Protein AF-A0A969F5B7-F1 (afdb_monomer)

Secondary structure (DSSP, 8-state):
-EE--TT-EEEEEEEEEEE--STT--EEEEEEEEEE-TT--EEEEEEEEEEPTT---SS-EEEEEEEEPPTT--EEEEEEEEEESSSEEEEEEEEEEE------EEEEEEETTEEEEEEEES-SSGGGSEEEEEEE-TT--EEEEE-TTS-EEE--B-TTSPBPTT-----SSSSB-GGG-EEETTTTEEE-SSSEEEGGGTEESS--SS-S-TTSGGGG-TTBSGGG-TTTEE-SSTTS--EE-

Mean predicted aligned error: 14.22 Å

Structure (mmCIF, N/CA/C/O backbone):
data_AF-A0A969F5B7-F1
#
_entry.id   AF-A0A969F5B7-F1
#
loop_
_atom_site.group_PDB
_atom_site.id
_atom_site.type_symbol
_atom_site.label_atom_id
_atom_site.label_alt_id
_atom_site.label_comp_id
_atom_site.label_asym_id
_atom_site.label_entity_id
_atom_site.label_seq_id
_atom_site.pdbx_PDB_ins_code
_atom_site.Cartn_x
_atom_site.Cartn_y
_atom_site.Cartn_z
_atom_site.occupancy
_atom_site.B_iso_or_equiv
_atom_site.auth_seq_id
_atom_site.auth_comp_id
_atom_site.auth_asym_id
_atom_site.auth_atom_id
_atom_site.pdbx_PDB_model_num
ATOM 1 N N . MET A 1 1 ? -6.220 14.872 26.632 1.00 80.62 1 MET A N 1
ATOM 2 C CA . MET A 1 1 ? -7.162 14.613 25.519 1.00 80.62 1 MET A CA 1
ATOM 3 C C . MET A 1 1 ? -6.321 14.250 24.308 1.00 80.62 1 MET A C 1
ATOM 5 O O . MET A 1 1 ? -5.280 14.869 24.137 1.00 80.62 1 MET A O 1
ATOM 9 N N . ILE A 1 2 ? -6.701 13.223 23.548 1.00 91.25 2 ILE A N 1
ATOM 10 C CA . ILE A 1 2 ? -5.948 12.754 22.375 1.00 91.25 2 ILE A CA 1
ATOM 11 C C . ILE A 1 2 ? -6.420 13.554 21.162 1.00 91.25 2 ILE A C 1
ATOM 13 O O . ILE A 1 2 ? -7.622 13.633 20.925 1.00 91.25 2 ILE A O 1
ATOM 17 N N . THR A 1 3 ? -5.503 14.160 20.413 1.00 94.56 3 THR A N 1
ATOM 18 C CA . THR A 1 3 ? -5.843 14.907 19.194 1.00 94.56 3 THR A CA 1
ATOM 19 C C . THR A 1 3 ? -6.278 13.951 18.091 1.00 94.56 3 THR A C 1
ATOM 21 O O . THR A 1 3 ? -5.624 12.935 17.851 1.00 94.56 3 THR A O 1
ATOM 24 N N . VAL A 1 4 ? -7.369 14.282 17.403 1.00 92.25 4 VAL A N 1
ATOM 25 C CA . VAL A 1 4 ? -7.917 13.468 16.314 1.00 92.25 4 VAL A CA 1
ATOM 26 C C . VAL A 1 4 ? -8.273 14.329 15.109 1.00 92.25 4 VAL A C 1
ATOM 28 O O . VAL A 1 4 ? -8.473 15.534 15.218 1.00 92.25 4 VAL A O 1
ATOM 31 N N . THR A 1 5 ? -8.333 13.707 13.936 1.00 90.94 5 THR A N 1
ATOM 32 C CA . THR A 1 5 ? -8.837 14.351 12.721 1.00 90.94 5 THR A CA 1
ATOM 33 C C . THR A 1 5 ? -10.353 14.132 12.634 1.00 90.94 5 THR A C 1
ATOM 35 O O . THR A 1 5 ? -10.780 13.000 12.871 1.00 90.94 5 THR A O 1
ATOM 38 N N . PRO A 1 6 ? -11.175 15.141 12.288 1.00 89.62 6 PRO A N 1
ATOM 39 C CA . PRO A 1 6 ? -12.601 14.947 12.008 1.00 89.62 6 PRO A CA 1
ATOM 40 C C . PRO A 1 6 ? -12.850 13.939 10.872 1.00 89.62 6 PRO A C 1
ATOM 42 O O . PRO A 1 6 ? -12.002 13.784 9.990 1.00 89.62 6 PRO A O 1
ATOM 45 N N . ASN A 1 7 ? -14.019 13.288 10.860 1.00 88.44 7 ASN A N 1
ATOM 46 C CA . ASN A 1 7 ? -14.462 12.355 9.808 1.00 88.44 7 ASN A CA 1
ATOM 47 C C . ASN A 1 7 ? -13.428 11.269 9.454 1.00 88.44 7 ASN A C 1
ATOM 49 O O . ASN A 1 7 ? -13.216 10.944 8.286 1.00 88.44 7 ASN A O 1
ATOM 53 N N . THR A 1 8 ? -12.732 10.747 10.458 1.00 86.81 8 THR A N 1
ATOM 54 C CA . THR A 1 8 ? -11.627 9.801 10.296 1.00 86.81 8 THR A CA 1
ATOM 55 C C . THR A 1 8 ? -11.878 8.567 11.155 1.00 86.81 8 THR A C 1
ATOM 57 O O . THR A 1 8 ? -12.325 8.676 12.297 1.00 86.81 8 THR A O 1
ATOM 60 N N . ASN A 1 9 ? -11.570 7.390 10.614 1.00 91.50 9 ASN A N 1
ATOM 61 C CA . ASN A 1 9 ? -11.682 6.129 11.340 1.00 91.50 9 ASN A CA 1
ATOM 62 C C . ASN A 1 9 ? -10.475 5.915 12.259 1.00 91.50 9 ASN A C 1
ATOM 64 O O . ASN A 1 9 ? -9.328 6.181 11.886 1.00 91.50 9 ASN A O 1
ATOM 68 N N . TYR A 1 10 ? -10.753 5.437 13.464 1.00 92.56 10 TYR A N 1
ATOM 69 C CA . TYR A 1 10 ? -9.776 5.038 14.462 1.00 92.56 10 TYR A CA 1
ATOM 70 C C . TYR A 1 10 ? -10.118 3.648 14.988 1.00 92.56 10 TYR A C 1
ATOM 72 O O . TYR A 1 10 ? -11.274 3.336 15.255 1.00 92.56 10 TYR A O 1
ATOM 80 N N . ASP A 1 11 ? -9.090 2.842 15.190 1.00 92.44 11 ASP A N 1
ATOM 81 C CA . ASP A 1 11 ? -9.164 1.528 15.801 1.00 92.44 11 ASP A CA 1
ATOM 82 C C . ASP A 1 11 ? -8.910 1.682 17.300 1.00 92.44 11 ASP A C 1
ATOM 84 O O . ASP A 1 11 ? -7.852 2.166 17.716 1.00 92.44 11 ASP A O 1
ATOM 88 N N . LEU A 1 12 ? -9.897 1.301 18.108 1.00 94.88 12 LEU A N 1
ATOM 89 C CA . LEU A 1 12 ? -9.864 1.416 19.560 1.00 94.88 12 LEU A CA 1
ATOM 90 C C . LEU A 1 12 ? -9.978 0.022 20.177 1.00 94.88 12 LEU A C 1
ATOM 92 O O . LEU A 1 12 ? -11.025 -0.617 20.083 1.00 94.88 12 LEU A O 1
ATOM 96 N N . TYR A 1 13 ? -8.898 -0.427 20.816 1.00 94.25 13 TYR A N 1
ATOM 97 C CA . TYR A 1 13 ? -8.771 -1.771 21.378 1.00 94.25 13 TYR A CA 1
ATOM 98 C C . TYR A 1 13 ? -8.165 -1.744 22.780 1.00 94.25 13 TYR A C 1
ATOM 100 O O . TYR A 1 13 ? -7.421 -0.830 23.133 1.00 94.25 13 TYR A O 1
ATOM 108 N N . ALA A 1 14 ? -8.470 -2.767 23.567 1.00 93.62 14 ALA A N 1
ATOM 109 C CA . ALA A 1 14 ? -7.846 -3.044 24.850 1.00 93.62 14 ALA A CA 1
ATOM 110 C C . ALA A 1 14 ? -7.792 -4.559 25.090 1.00 93.62 14 ALA A C 1
ATOM 112 O O . ALA A 1 14 ? -8.624 -5.303 24.567 1.00 93.62 14 ALA A O 1
ATOM 113 N N . LEU A 1 15 ? -6.838 -5.014 25.898 1.00 92.44 15 LEU A N 1
ATOM 114 C CA . LEU A 1 15 ? -6.864 -6.359 26.462 1.00 92.44 15 LEU A CA 1
ATOM 115 C C . LEU A 1 15 ? -7.717 -6.335 27.723 1.00 92.44 15 LEU A C 1
ATOM 117 O O . LEU A 1 15 ? -7.489 -5.518 28.612 1.00 92.44 15 LEU A O 1
ATOM 121 N N . VAL A 1 16 ? -8.700 -7.222 27.803 1.00 90.31 16 VAL A N 1
ATOM 122 C CA . VAL A 1 16 ? -9.635 -7.311 28.921 1.00 90.31 16 VAL A CA 1
ATOM 123 C C . VAL A 1 16 ? -9.710 -8.754 29.394 1.00 90.31 16 VAL A C 1
ATOM 125 O O . VAL A 1 16 ? -9.725 -9.684 28.592 1.00 90.31 16 VAL A O 1
ATOM 128 N N . ARG A 1 17 ? -9.764 -8.936 30.708 1.00 88.38 17 ARG A N 1
ATOM 129 C CA . ARG A 1 17 ? -10.127 -10.202 31.349 1.00 88.38 17 ARG A CA 1
ATOM 130 C C . ARG A 1 17 ? -11.003 -9.922 32.557 1.00 88.38 17 ARG A C 1
ATOM 132 O O . ARG A 1 17 ? -10.978 -8.814 33.100 1.00 88.38 17 ARG A O 1
ATOM 139 N N . GLY A 1 18 ? -11.722 -10.924 33.021 1.00 87.00 18 GLY A N 1
ATOM 140 C CA . GLY A 1 18 ? -12.493 -10.802 34.243 1.00 87.00 18 GLY A CA 1
ATOM 141 C C . GLY A 1 18 ? -13.197 -12.085 34.622 1.00 87.00 18 GLY A C 1
ATOM 142 O O . GLY A 1 18 ? -13.167 -13.076 33.898 1.00 87.00 18 GLY A O 1
ATOM 143 N N . GLU A 1 19 ? -13.842 -12.027 35.770 1.00 83.75 19 GLU A N 1
ATOM 144 C CA . GLU A 1 19 ? -14.632 -13.111 36.325 1.00 83.75 19 GLU A CA 1
ATOM 145 C C . GLU A 1 19 ? -15.839 -12.512 37.039 1.00 83.75 19 GLU A C 1
ATOM 147 O O . GLU A 1 19 ? -15.775 -11.395 37.561 1.00 83.75 19 GLU A O 1
ATOM 152 N N . ILE A 1 20 ? -16.941 -13.254 37.025 1.00 84.12 20 ILE A N 1
ATOM 153 C CA . ILE A 1 20 ? -18.169 -12.909 37.727 1.00 84.12 20 ILE A CA 1
ATOM 154 C C . ILE A 1 20 ? -18.340 -13.932 38.850 1.00 84.12 20 ILE A C 1
ATOM 156 O O . ILE A 1 20 ? -18.319 -15.134 38.590 1.00 84.12 20 ILE A O 1
ATOM 160 N N . ASP A 1 21 ? -18.555 -13.457 40.077 1.00 78.69 21 ASP A N 1
ATOM 161 C CA . ASP A 1 21 ? -18.741 -14.332 41.236 1.00 78.69 21 ASP A CA 1
ATOM 162 C C . ASP A 1 21 ? -20.236 -14.550 41.528 1.00 78.69 21 ASP A C 1
ATOM 164 O O . ASP A 1 21 ? -21.004 -13.594 41.666 1.00 78.69 21 ASP A O 1
ATOM 168 N N . GLY A 1 22 ? -20.652 -15.806 41.693 1.00 70.19 22 GLY A N 1
ATOM 169 C CA . GLY A 1 22 ? -22.001 -16.185 42.134 1.00 70.19 22 GLY A CA 1
ATOM 170 C C . GLY A 1 22 ? -23.024 -16.437 41.018 1.00 70.19 22 GLY A C 1
ATOM 171 O O . GLY A 1 22 ? -22.927 -15.910 39.912 1.00 70.19 22 GLY A O 1
ATOM 172 N N . ASP A 1 23 ? -24.012 -17.278 41.331 1.00 64.19 23 ASP A N 1
ATOM 173 C CA . ASP A 1 23 ? -25.100 -17.658 40.423 1.00 64.19 23 ASP A CA 1
ATOM 174 C C . ASP A 1 23 ? -26.099 -16.495 40.264 1.00 64.19 23 ASP A C 1
ATOM 176 O O . ASP A 1 23 ? -26.602 -15.960 41.254 1.00 64.19 23 ASP A O 1
ATOM 180 N N . GLY A 1 24 ? -26.350 -16.070 39.022 1.00 65.75 24 GLY A N 1
ATOM 181 C CA . GLY A 1 24 ? -27.239 -14.947 38.687 1.00 65.75 24 GLY A CA 1
ATOM 182 C C . GLY A 1 24 ? -26.597 -13.550 38.658 1.00 65.75 24 GLY A C 1
ATOM 183 O O . GLY A 1 24 ? -27.312 -12.558 38.514 1.00 65.75 24 GLY A O 1
ATOM 184 N N . SER A 1 25 ? -25.274 -13.446 38.787 1.00 70.00 25 SER A N 1
ATOM 185 C CA . SER A 1 25 ? -24.549 -12.171 38.710 1.00 70.00 25 SER A CA 1
ATOM 186 C C . SER A 1 25 ? -24.367 -11.673 37.267 1.00 70.00 25 SER A C 1
ATOM 188 O O . SER A 1 25 ? -24.143 -12.456 36.345 1.00 70.00 25 SER A O 1
ATOM 190 N N . ILE A 1 26 ? -24.418 -10.350 37.080 1.00 69.50 26 ILE A N 1
ATOM 191 C CA . ILE A 1 26 ? -24.259 -9.669 35.788 1.00 69.50 26 ILE A CA 1
ATOM 192 C C . ILE A 1 26 ? -22.889 -8.984 35.691 1.00 69.50 26 ILE A C 1
ATOM 194 O O . ILE A 1 26 ? -22.411 -8.372 36.648 1.00 69.50 26 ILE A O 1
ATOM 198 N N . GLY A 1 27 ? -22.248 -9.073 34.525 1.00 75.56 27 GLY A N 1
ATOM 199 C CA . GLY A 1 27 ? -20.918 -8.510 34.294 1.00 75.56 27 GLY A CA 1
ATOM 200 C C . GLY A 1 27 ? -20.669 -8.233 32.819 1.00 75.56 27 GLY A C 1
ATOM 201 O O . GLY A 1 27 ? -20.660 -9.161 32.011 1.00 75.56 27 GLY A O 1
ATOM 202 N N . TYR A 1 28 ? -20.461 -6.967 32.461 1.00 83.62 28 TYR A N 1
ATOM 203 C CA . TYR A 1 28 ? -20.077 -6.565 31.109 1.00 83.62 28 TYR A CA 1
ATOM 204 C C . TYR A 1 28 ? -19.149 -5.349 31.109 1.00 83.62 28 TYR A C 1
ATOM 206 O O . TYR A 1 28 ? -19.150 -4.533 32.033 1.00 83.62 28 TYR A O 1
ATOM 214 N N . TYR A 1 29 ? -18.377 -5.195 30.031 1.00 88.06 29 TYR A N 1
ATOM 215 C CA . TYR A 1 29 ? -17.547 -4.011 29.818 1.00 88.06 29 TYR A CA 1
ATOM 216 C C . TYR A 1 29 ? -17.868 -3.322 28.498 1.00 88.06 29 TYR A C 1
ATOM 218 O O . TYR A 1 29 ? -18.327 -3.936 27.527 1.00 88.06 29 TYR A O 1
ATOM 226 N N . GLN A 1 30 ? -17.590 -2.022 28.467 1.00 91.94 30 GLN A N 1
ATOM 227 C CA . GLN A 1 30 ? -17.695 -1.205 27.271 1.00 91.94 30 GLN A CA 1
ATOM 228 C C . GLN A 1 30 ? -16.467 -0.329 27.097 1.00 91.94 30 GLN A C 1
ATOM 230 O O . GLN A 1 30 ? -16.023 0.339 28.031 1.00 91.94 30 GLN A O 1
ATOM 235 N N . LEU A 1 31 ? -15.970 -0.280 25.866 1.00 94.44 31 LEU A N 1
ATOM 236 C CA . LEU A 1 31 ? -14.919 0.640 25.456 1.00 94.44 31 LEU A CA 1
ATOM 237 C C . LEU A 1 31 ? -15.566 1.755 24.637 1.00 94.44 31 LEU A C 1
ATOM 239 O O . LEU A 1 31 ? -16.163 1.496 23.590 1.00 94.44 31 LEU A O 1
ATOM 243 N N . ARG A 1 32 ? -15.493 2.992 25.127 1.00 95.56 32 ARG A N 1
ATOM 244 C CA . ARG A 1 32 ? -16.158 4.148 24.519 1.00 95.56 32 ARG A CA 1
ATOM 245 C C . ARG A 1 32 ? -15.176 5.261 24.178 1.00 95.56 32 ARG A C 1
ATOM 247 O O . ARG A 1 32 ? -14.238 5.545 24.918 1.00 95.56 32 ARG A O 1
ATOM 254 N N . ALA A 1 33 ? -15.458 5.933 23.075 1.00 96.88 33 ALA A N 1
ATOM 255 C CA . ALA A 1 33 ? -14.762 7.097 22.558 1.00 96.88 33 ALA A CA 1
ATOM 256 C C . ALA A 1 33 ? -15.664 8.330 22.705 1.00 96.88 33 ALA A C 1
ATOM 258 O O . ALA A 1 33 ? -16.743 8.368 22.123 1.00 96.88 33 ALA A O 1
ATOM 259 N N . TYR A 1 34 ? -15.240 9.328 23.479 1.00 97.38 34 TYR A N 1
ATOM 260 C CA . TYR A 1 34 ? -15.949 10.598 23.672 1.00 97.38 34 TYR A CA 1
ATOM 261 C C . TYR A 1 34 ? -15.251 11.692 22.875 1.00 97.38 34 TYR A C 1
ATOM 263 O O . TYR A 1 34 ? -14.041 11.868 23.020 1.00 97.38 34 TYR A O 1
ATOM 271 N N . TYR A 1 35 ? -16.007 12.433 22.069 1.00 97.50 35 TYR A N 1
ATOM 272 C CA . TYR A 1 35 ? -15.489 13.442 21.148 1.00 97.50 35 TYR A CA 1
ATOM 273 C C . TYR A 1 35 ? -15.779 14.855 21.640 1.00 97.50 35 TYR A C 1
ATOM 275 O O . TYR A 1 35 ? -16.869 15.139 22.143 1.00 97.50 35 TYR A O 1
ATOM 283 N N . TYR A 1 36 ? -14.808 15.738 21.436 1.00 97.50 36 TYR A N 1
ATOM 284 C CA . TYR A 1 36 ? -14.875 17.142 21.812 1.00 97.50 36 TYR A CA 1
ATOM 285 C C . TYR A 1 36 ? -14.422 18.023 20.648 1.00 97.50 36 TYR A C 1
ATOM 287 O O . TYR A 1 36 ? -13.550 17.631 19.862 1.00 97.50 36 TYR A O 1
ATOM 295 N N . ASP A 1 37 ? -15.008 19.211 20.544 1.00 96.00 37 ASP A N 1
ATOM 296 C CA . ASP A 1 37 ? -14.614 20.205 19.548 1.00 96.00 37 ASP A CA 1
ATOM 297 C C . ASP A 1 37 ? -13.304 20.920 19.930 1.00 96.00 37 ASP A C 1
ATOM 299 O O . ASP A 1 37 ? -12.657 20.602 20.933 1.00 96.00 37 ASP A O 1
ATOM 303 N N . SER A 1 38 ? -12.881 21.887 19.111 1.00 94.75 38 SER A N 1
ATOM 304 C CA . SER A 1 38 ? -11.671 22.682 19.361 1.00 94.75 38 SER A CA 1
ATOM 305 C C . SER A 1 38 ? -11.768 23.590 20.591 1.00 94.75 38 SER A C 1
ATOM 307 O O . SER A 1 38 ? -10.736 24.003 21.113 1.00 94.75 38 SER A O 1
ATOM 309 N N . GLY A 1 39 ? -12.982 23.906 21.051 1.00 94.06 39 GLY A N 1
ATOM 310 C CA . GLY A 1 39 ? -13.237 24.644 22.289 1.00 94.06 39 GLY A CA 1
ATOM 311 C C . GLY A 1 39 ? -13.296 23.746 23.530 1.00 94.06 39 GLY A C 1
ATOM 312 O O . GLY A 1 39 ? -13.413 24.254 24.642 1.00 94.06 39 GLY A O 1
ATOM 313 N N . GLY A 1 40 ? -13.206 22.422 23.362 1.00 93.31 40 GLY A N 1
ATOM 314 C CA . GLY A 1 40 ? -13.340 21.446 24.442 1.00 93.31 40 GLY A CA 1
ATOM 315 C C . GLY A 1 40 ? -14.791 21.133 24.818 1.00 93.31 40 GLY A C 1
ATOM 316 O O . GLY A 1 40 ? -15.018 20.452 25.822 1.00 93.31 40 GLY A O 1
ATOM 317 N N . GLN A 1 41 ? -15.773 21.588 24.035 1.00 95.94 41 GLN A N 1
ATOM 318 C CA . GLN A 1 41 ? -17.178 21.257 24.241 1.00 95.94 41 GLN A CA 1
ATOM 319 C C . GLN A 1 41 ? -17.454 19.825 23.777 1.00 95.94 41 GLN A C 1
ATOM 321 O O . GLN A 1 41 ? -16.967 19.369 22.742 1.00 95.94 41 GLN A O 1
ATOM 326 N N . TYR A 1 42 ? -18.237 19.097 24.571 1.00 96.62 42 TYR A N 1
ATOM 327 C CA . TYR A 1 42 ? -18.648 17.733 24.261 1.00 96.62 42 TYR A CA 1
ATOM 32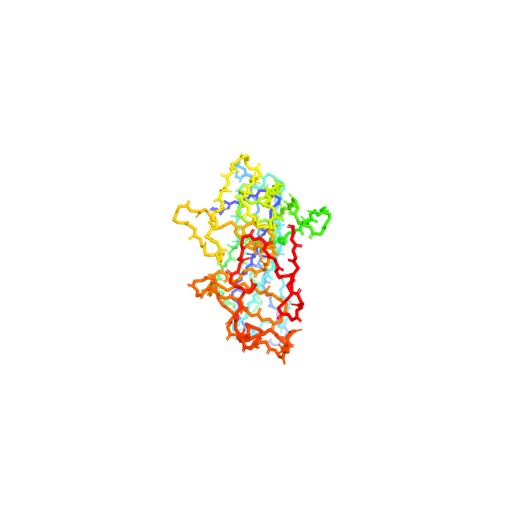8 C C . TYR A 1 42 ? -19.562 17.692 23.026 1.00 96.62 42 TYR A C 1
ATOM 330 O O . TYR A 1 42 ? -20.536 18.440 22.957 1.00 96.62 42 TYR A O 1
ATOM 338 N N . ILE A 1 43 ? -19.259 16.794 22.083 1.00 96.31 43 ILE A N 1
ATOM 339 C CA . ILE A 1 43 ? -20.035 16.601 20.849 1.00 96.31 43 ILE A CA 1
ATOM 340 C C . ILE A 1 43 ? -20.916 15.352 20.958 1.00 96.31 43 ILE A C 1
ATOM 342 O O . ILE A 1 43 ? -22.137 15.428 20.874 1.00 96.31 43 ILE A O 1
ATOM 346 N N . SER A 1 44 ? -20.292 14.178 21.072 1.00 97.19 44 SER A N 1
ATOM 347 C CA . SER A 1 44 ? -20.967 12.873 21.081 1.00 97.19 44 SER A CA 1
ATOM 348 C C . SER A 1 44 ? -20.030 11.778 21.602 1.00 97.19 44 SER A C 1
ATOM 350 O O . SER A 1 44 ? -18.866 12.042 21.918 1.00 97.19 44 SER A O 1
ATOM 352 N N . TYR A 1 45 ? -20.525 10.544 21.718 1.00 96.12 45 TYR A N 1
ATOM 353 C CA . TYR A 1 45 ? -19.703 9.367 21.996 1.00 96.12 45 TYR A CA 1
ATOM 354 C C . TYR A 1 45 ? -20.025 8.226 21.024 1.00 96.12 45 TYR A C 1
ATOM 356 O O . TYR A 1 45 ? -21.126 8.156 20.482 1.00 96.12 45 TYR A O 1
ATOM 364 N N . GLN A 1 46 ? -19.075 7.314 20.839 1.00 96.69 46 GLN A N 1
ATOM 365 C CA . GLN A 1 46 ? -19.273 6.028 20.167 1.00 96.69 46 GLN A CA 1
ATOM 366 C C . GLN A 1 46 ? -18.759 4.889 21.045 1.00 96.69 46 GLN A C 1
ATOM 368 O O . GLN A 1 46 ? -17.821 5.065 21.822 1.00 96.69 46 GLN A O 1
ATOM 373 N N . THR A 1 47 ? -19.377 3.718 20.923 1.00 95.56 47 THR A N 1
ATOM 374 C CA . THR A 1 47 ? -18.961 2.502 21.634 1.00 95.56 47 THR A CA 1
ATOM 375 C C . THR A 1 47 ? -18.217 1.606 20.654 1.00 95.56 47 THR A C 1
ATOM 377 O O . THR A 1 47 ? -18.816 1.145 19.690 1.00 95.56 47 THR A O 1
ATOM 380 N N . ALA A 1 48 ? -16.925 1.381 20.893 1.00 93.12 48 ALA A N 1
ATOM 381 C CA . ALA A 1 48 ? -16.083 0.519 20.063 1.00 93.12 48 ALA A CA 1
ATOM 382 C C . ALA A 1 48 ? -16.418 -0.963 20.269 1.00 93.12 48 ALA A C 1
ATOM 384 O O . ALA A 1 48 ? -16.437 -1.739 19.321 1.00 93.12 48 ALA A O 1
ATOM 385 N N . VAL A 1 49 ? -16.704 -1.352 21.513 1.00 92.12 49 VAL A N 1
ATOM 386 C CA . VAL A 1 49 ? -17.157 -2.701 21.857 1.00 92.12 49 VAL A CA 1
ATOM 387 C C . VAL A 1 49 ? -18.038 -2.666 23.101 1.00 92.12 49 VAL A C 1
ATOM 389 O O . VAL A 1 49 ? -17.818 -1.859 24.008 1.00 92.12 49 VAL A O 1
ATOM 392 N N . SER A 1 50 ? -19.029 -3.554 23.135 1.00 90.06 50 SER A N 1
ATOM 393 C CA . SER A 1 50 ? -19.830 -3.888 24.311 1.00 90.06 50 SER A CA 1
ATOM 394 C C . SER A 1 50 ? -19.963 -5.406 24.352 1.00 90.06 50 SER A C 1
ATOM 396 O O . SER A 1 50 ? -20.629 -5.974 23.488 1.00 90.06 50 SER A O 1
ATOM 398 N N . ARG A 1 51 ? -19.310 -6.073 25.306 1.00 81.31 51 ARG A N 1
ATOM 399 C CA . ARG A 1 51 ? -19.376 -7.539 25.433 1.00 81.31 51 ARG A CA 1
ATOM 400 C C . ARG A 1 51 ? -20.371 -7.938 26.509 1.00 81.31 51 ARG A C 1
ATOM 402 O O . ARG A 1 51 ? -20.237 -7.463 27.623 1.00 81.31 51 ARG A O 1
ATOM 409 N N . ALA A 1 52 ? -21.348 -8.772 26.160 1.00 68.25 52 ALA A N 1
ATOM 410 C CA . ALA A 1 52 ? -22.481 -9.127 27.013 1.00 68.25 52 ALA A CA 1
ATOM 411 C C . ALA A 1 52 ? -22.124 -10.065 28.184 1.00 68.25 52 ALA A C 1
ATOM 413 O O . ALA A 1 52 ? -21.047 -10.661 28.232 1.00 68.25 52 ALA A O 1
ATOM 414 N N . GLU A 1 53 ? -23.078 -10.206 29.102 1.00 59.97 53 GLU A N 1
ATOM 415 C CA . GLU A 1 53 ? -23.017 -11.064 30.289 1.00 59.97 53 GLU A CA 1
ATOM 416 C C . GLU A 1 53 ? -22.579 -12.503 29.958 1.00 59.97 53 GLU A C 1
ATOM 418 O O . GLU A 1 53 ? -22.935 -13.059 28.918 1.00 59.97 53 GLU A O 1
ATOM 423 N N . GLY A 1 54 ? -21.756 -13.096 30.830 1.00 60.94 54 GLY A N 1
ATOM 424 C CA . GLY A 1 54 ? -21.252 -14.469 30.685 1.00 60.94 54 GLY A CA 1
ATOM 425 C C . GLY A 1 54 ? -20.097 -14.661 29.689 1.00 60.94 54 GLY A C 1
ATOM 426 O O . GLY A 1 54 ? -19.596 -15.773 29.563 1.00 60.94 54 GLY A O 1
ATOM 427 N N . THR A 1 55 ? -19.642 -13.602 29.003 1.00 66.44 55 THR A N 1
ATOM 428 C CA . THR A 1 55 ? -18.474 -13.662 28.091 1.00 66.44 55 THR A CA 1
ATOM 429 C C . THR A 1 55 ? -17.175 -13.118 28.689 1.00 66.44 55 THR A C 1
ATOM 431 O O . THR A 1 55 ? -16.158 -13.068 27.998 1.00 66.44 55 THR A O 1
ATOM 434 N N . LEU A 1 56 ? -17.184 -12.700 29.959 1.00 74.88 56 LEU A N 1
ATOM 435 C CA . LEU A 1 56 ? -15.956 -12.356 30.672 1.00 74.88 56 LEU A CA 1
ATOM 436 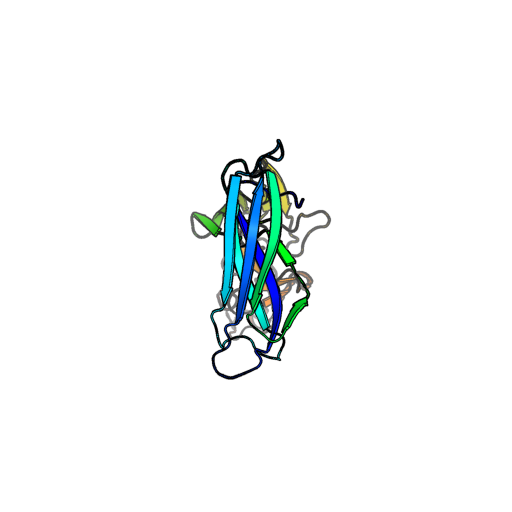C C . LEU A 1 56 ? -15.177 -13.634 30.979 1.00 74.88 56 LEU A C 1
ATOM 438 O O . LEU A 1 56 ? -15.667 -14.523 31.671 1.00 74.88 56 LEU A O 1
ATOM 442 N N . THR A 1 57 ? -13.966 -13.713 30.441 1.00 79.88 57 THR A N 1
ATOM 443 C CA . THR A 1 57 ? -13.068 -14.848 30.632 1.00 79.88 57 THR A CA 1
ATOM 444 C C . THR A 1 57 ? -11.918 -14.481 31.567 1.00 79.88 57 THR A C 1
ATOM 446 O O . THR A 1 57 ? -11.387 -13.368 31.473 1.00 79.88 57 THR A O 1
ATOM 449 N N . PRO A 1 58 ? -11.423 -15.425 32.391 1.00 84.44 58 PRO A N 1
ATOM 450 C CA . PRO A 1 58 ? -10.196 -15.224 33.167 1.00 84.44 58 PRO A CA 1
ATOM 451 C C . PRO A 1 58 ? -8.948 -15.048 32.282 1.00 84.44 58 PRO A C 1
ATOM 453 O O . PRO A 1 58 ? -7.932 -14.499 32.720 1.00 84.44 58 PRO A O 1
ATOM 456 N N . ALA A 1 59 ? -9.012 -15.521 31.032 1.00 88.62 59 ALA A N 1
ATOM 457 C CA . ALA A 1 59 ? -7.987 -15.308 30.019 1.00 88.62 59 ALA A CA 1
ATOM 458 C C . ALA A 1 59 ? -8.037 -13.876 29.467 1.00 88.62 59 ALA A C 1
ATOM 460 O O . ALA A 1 59 ? -9.109 -13.288 29.338 1.00 88.62 59 ALA A O 1
ATOM 461 N N . TRP A 1 60 ? -6.866 -13.333 29.122 1.00 90.69 60 TRP A N 1
ATOM 462 C CA . TRP A 1 60 ? -6.764 -12.059 28.415 1.00 90.69 60 TRP A CA 1
ATOM 463 C C . TRP A 1 60 ? -7.313 -12.191 27.005 1.00 90.69 60 TRP A C 1
ATOM 465 O O . TRP A 1 60 ? -6.793 -12.967 26.203 1.00 90.69 60 TRP A O 1
ATOM 475 N N . GLU A 1 61 ? -8.312 -11.378 26.698 1.00 89.25 61 GLU A N 1
ATOM 476 C CA . GLU A 1 61 ? -8.891 -11.296 25.371 1.00 89.25 61 GLU A CA 1
ATOM 477 C C . GLU A 1 61 ? -8.839 -9.872 24.848 1.00 89.25 61 GLU A C 1
ATOM 479 O O . GLU A 1 61 ? -9.031 -8.898 25.577 1.00 89.25 61 GLU A O 1
ATOM 484 N N . GLU A 1 62 ? -8.596 -9.742 23.550 1.00 90.69 62 GLU A N 1
ATOM 485 C CA . GLU A 1 62 ? -8.659 -8.446 22.903 1.00 90.69 62 GLU A CA 1
ATOM 486 C C . GLU A 1 62 ? -10.117 -8.065 22.619 1.00 90.69 62 GLU A C 1
ATOM 488 O O . GLU A 1 62 ? -10.911 -8.823 22.050 1.00 90.69 62 GLU A O 1
ATOM 493 N N . GLY A 1 63 ? -10.477 -6.866 23.060 1.00 87.56 63 GLY A N 1
ATOM 494 C CA . GLY A 1 63 ? -11.788 -6.271 22.891 1.00 87.56 63 GLY A CA 1
ATOM 495 C C . GLY A 1 63 ? -11.663 -4.886 22.292 1.00 87.56 63 GLY A C 1
ATOM 496 O O . GLY A 1 63 ? -10.933 -4.038 22.802 1.00 87.56 63 GLY A O 1
ATOM 497 N N . GLY A 1 64 ? -12.391 -4.634 21.215 1.00 90.75 64 GLY A N 1
ATOM 498 C CA . GLY A 1 64 ? -12.375 -3.336 20.570 1.00 90.75 64 GLY A CA 1
ATOM 499 C C . GLY A 1 64 ? -13.114 -3.338 19.253 1.00 90.75 64 GLY A C 1
ATOM 500 O O . GLY A 1 64 ? -13.756 -4.319 18.878 1.00 90.75 64 GLY A O 1
ATOM 501 N N . GLY A 1 65 ? -13.010 -2.212 18.569 1.00 91.25 65 GLY A N 1
ATOM 502 C CA . GLY A 1 65 ? -13.653 -1.997 17.291 1.00 91.25 65 GLY A CA 1
ATOM 503 C C . GLY A 1 65 ? -13.254 -0.662 16.689 1.00 91.25 65 GLY A C 1
ATOM 504 O O . GLY A 1 65 ? -12.529 0.139 17.289 1.00 91.25 65 GLY A O 1
ATOM 505 N N . GLN A 1 66 ? -13.736 -0.437 15.475 1.00 93.12 66 GLN A N 1
ATOM 506 C CA . GLN A 1 66 ? -13.527 0.817 14.776 1.00 93.12 66 GLN A CA 1
ATOM 507 C C . GLN A 1 66 ? -14.537 1.864 15.250 1.00 93.12 66 GLN A C 1
ATOM 509 O O . GLN A 1 66 ? -15.723 1.579 15.411 1.00 93.12 66 GLN A O 1
ATOM 514 N N . VAL A 1 67 ? -14.059 3.088 15.444 1.00 93.94 67 VAL A N 1
ATOM 515 C CA . VAL A 1 67 ? -14.865 4.265 15.760 1.00 93.94 67 VAL A CA 1
ATOM 516 C C . VAL A 1 67 ? -14.545 5.386 14.775 1.00 93.94 67 VAL A C 1
ATOM 518 O O . VAL A 1 67 ? -13.389 5.599 14.411 1.00 93.94 67 VAL A O 1
ATOM 521 N N . THR A 1 68 ? -15.556 6.132 14.343 1.00 93.69 68 THR A N 1
ATOM 522 C CA . THR A 1 68 ? -15.406 7.218 13.364 1.00 93.69 68 THR A CA 1
ATOM 523 C C . THR A 1 68 ? -15.605 8.555 14.056 1.00 93.69 68 THR A C 1
ATOM 525 O O . THR A 1 68 ? -16.655 8.806 14.645 1.00 93.69 68 THR A O 1
ATOM 528 N N . THR A 1 69 ? -14.616 9.444 13.981 1.00 93.50 69 THR A N 1
ATOM 529 C CA . THR A 1 69 ? -14.733 10.779 14.579 1.00 93.50 69 THR A CA 1
ATOM 530 C C . THR A 1 69 ? -15.830 11.598 13.883 1.00 93.50 69 THR A C 1
ATOM 532 O O . THR A 1 69 ? -15.855 11.662 12.652 1.00 93.50 69 THR A O 1
ATOM 535 N N . PRO A 1 70 ? -16.739 12.251 14.632 1.00 91.56 70 PRO A N 1
ATOM 536 C CA . PRO A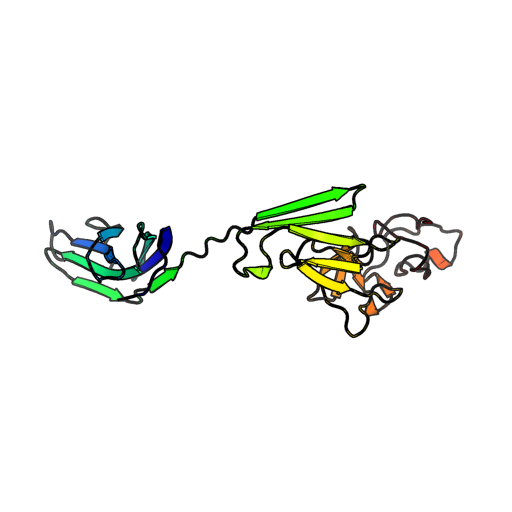 1 70 ? -17.779 13.088 14.048 1.00 91.56 70 PRO A CA 1
ATOM 537 C C . PRO A 1 70 ? -17.188 14.373 13.453 1.00 91.56 70 PRO A C 1
ATOM 539 O O . PRO A 1 70 ? -16.035 14.742 13.708 1.00 91.56 70 PRO A O 1
ATOM 542 N N . VAL A 1 71 ? -18.005 15.086 12.677 1.00 87.62 71 VAL A N 1
ATOM 543 C CA . VAL A 1 71 ? -17.654 16.418 12.172 1.00 87.62 71 VAL A CA 1
ATOM 544 C C . VAL A 1 71 ? -17.270 17.340 13.338 1.00 87.62 71 VAL A C 1
ATOM 546 O O . VAL A 1 71 ? -17.858 17.272 14.416 1.00 87.62 71 VAL A O 1
ATOM 549 N N . ASN A 1 72 ? -16.257 18.183 13.128 1.00 91.56 72 ASN A N 1
ATOM 550 C CA . ASN A 1 72 ? -15.698 19.122 14.114 1.00 91.56 72 ASN A CA 1
ATOM 551 C C . ASN A 1 72 ? -15.001 18.502 15.342 1.00 91.56 72 ASN A C 1
ATOM 553 O O . ASN A 1 72 ? -14.544 19.252 16.203 1.00 91.56 72 ASN A O 1
ATOM 557 N N . ALA A 1 73 ? -14.854 17.175 15.433 1.00 93.56 73 ALA A N 1
ATOM 558 C CA . ALA A 1 73 ? -14.074 16.563 16.508 1.00 93.56 73 ALA A CA 1
ATOM 559 C C . ALA A 1 73 ? -12.587 16.931 16.394 1.00 93.56 73 ALA A C 1
ATOM 561 O O . ALA A 1 73 ? -11.908 16.517 15.455 1.00 93.56 73 ALA A O 1
ATOM 562 N N . ALA A 1 74 ? -12.076 17.674 17.374 1.00 95.31 74 ALA A N 1
ATOM 563 C CA . ALA A 1 74 ? -10.663 18.035 17.468 1.00 95.31 74 ALA A CA 1
ATOM 564 C C . ALA A 1 74 ? -9.912 17.122 18.440 1.00 95.31 74 ALA A C 1
ATOM 566 O O . ALA A 1 74 ? -8.734 16.809 18.246 1.00 95.31 74 ALA A O 1
ATOM 567 N N . THR A 1 75 ? -10.592 16.675 19.498 1.00 96.25 75 THR A N 1
ATOM 568 C CA . THR A 1 75 ? -9.997 15.784 20.489 1.00 96.25 75 THR A CA 1
ATOM 569 C C . THR A 1 75 ? -10.947 14.681 20.931 1.00 96.25 75 THR A C 1
ATOM 571 O O . THR A 1 75 ? -12.167 14.779 20.796 1.00 96.25 75 THR A O 1
ATOM 574 N N . LEU A 1 76 ? -10.371 13.611 21.471 1.00 96.00 76 LEU A N 1
ATOM 575 C CA . LEU A 1 76 ? -11.091 12.469 22.005 1.00 96.00 76 LEU A CA 1
ATOM 576 C C . LEU A 1 76 ? -10.555 12.042 23.377 1.00 96.00 76 LEU A C 1
ATOM 578 O O . LEU A 1 76 ? -9.382 12.237 23.721 1.00 96.00 76 LEU A O 1
ATOM 582 N N . ARG A 1 77 ? -11.441 11.447 24.177 1.00 95.75 77 ARG A N 1
ATOM 583 C CA . ARG A 1 77 ? -11.113 10.691 25.390 1.00 95.75 77 ARG A CA 1
ATOM 584 C C . ARG A 1 77 ? -11.649 9.271 25.279 1.00 95.75 77 ARG A C 1
ATOM 586 O O . ARG A 1 77 ? -12.785 9.069 24.859 1.00 95.75 77 ARG A O 1
ATOM 593 N N . VAL A 1 78 ? -10.837 8.308 25.694 1.00 95.25 78 VAL A N 1
ATOM 594 C CA . VAL A 1 78 ? -11.249 6.909 25.817 1.00 95.25 78 VAL A CA 1
ATOM 595 C C . VAL A 1 78 ? -11.725 6.672 27.243 1.00 95.25 78 VAL A C 1
ATOM 597 O O . VAL A 1 78 ? -11.045 7.060 28.192 1.00 95.25 78 VAL A O 1
ATOM 600 N N . TYR A 1 79 ? -12.883 6.037 27.378 1.00 94.38 79 TYR A N 1
ATOM 601 C CA . TYR A 1 79 ? -13.433 5.587 28.647 1.00 94.38 79 TYR A CA 1
ATOM 602 C C . TYR A 1 79 ? -13.685 4.087 28.587 1.00 94.38 79 TYR A C 1
ATOM 604 O O . TYR A 1 79 ? -14.206 3.570 27.597 1.00 94.38 79 TYR A O 1
ATOM 612 N N . ILE A 1 80 ? -13.339 3.408 29.673 1.00 91.44 80 ILE A N 1
ATOM 613 C CA . ILE A 1 80 ? -13.698 2.017 29.910 1.00 91.44 80 ILE A CA 1
ATOM 614 C C . ILE A 1 80 ? -14.756 2.026 30.998 1.00 91.44 80 ILE A C 1
ATOM 616 O O . ILE A 1 80 ? -14.527 2.565 32.081 1.00 91.44 80 ILE A O 1
ATOM 620 N N . TYR A 1 81 ? -15.904 1.436 30.702 1.00 90.94 81 TYR A N 1
ATOM 621 C CA . TYR A 1 81 ? -16.954 1.224 31.681 1.00 90.94 81 TYR A CA 1
ATOM 622 C C . TYR A 1 81 ? -17.019 -0.252 32.020 1.00 90.94 81 TYR A C 1
ATOM 624 O O . TYR A 1 81 ? -17.178 -1.076 31.123 1.00 90.94 81 TYR A O 1
ATOM 632 N N . ASN A 1 82 ? -16.921 -0.557 33.309 1.00 88.31 82 ASN A N 1
ATOM 633 C CA . ASN A 1 82 ? -17.115 -1.897 33.840 1.00 88.31 82 ASN A CA 1
ATOM 634 C C . ASN A 1 82 ? -18.410 -1.893 34.647 1.00 88.31 82 ASN A C 1
ATOM 636 O O . ASN A 1 82 ? -18.577 -1.066 35.546 1.00 88.31 82 ASN A O 1
ATOM 640 N N . TYR A 1 83 ? -19.318 -2.793 34.300 1.00 86.94 83 TYR A N 1
ATOM 641 C CA . TYR A 1 83 ? -20.618 -2.945 34.933 1.00 86.94 83 TYR A CA 1
ATOM 642 C C . TYR A 1 83 ? -20.694 -4.354 35.498 1.00 86.94 83 TYR A C 1
ATOM 644 O O . TYR A 1 83 ? -21.125 -5.273 34.811 1.00 86.94 83 TYR A O 1
ATOM 652 N N . ASN A 1 84 ? -20.241 -4.510 36.740 1.00 81.25 84 ASN A N 1
ATOM 653 C CA . ASN A 1 84 ? -20.212 -5.796 37.423 1.00 81.25 84 ASN A CA 1
ATOM 654 C C . ASN A 1 84 ? -21.057 -5.702 38.695 1.00 81.25 84 ASN A C 1
ATOM 656 O O . ASN A 1 84 ? -20.854 -4.788 39.498 1.00 81.25 84 ASN A O 1
ATOM 660 N N . SER A 1 85 ? -21.983 -6.639 38.895 1.00 83.56 85 SER A N 1
ATOM 661 C CA . SER A 1 85 ? -22.680 -6.797 40.178 1.00 83.56 85 SER A CA 1
ATOM 662 C C . SER A 1 85 ? -21.815 -7.504 41.226 1.00 83.56 85 SER A C 1
ATOM 664 O O . SER A 1 85 ? -22.058 -7.358 42.421 1.00 83.56 85 SER A O 1
ATOM 666 N N . SER A 1 86 ? -20.810 -8.262 40.783 1.00 82.81 86 SER A N 1
ATOM 667 C CA . SER A 1 86 ? -19.829 -8.987 41.597 1.00 82.81 86 SER A CA 1
ATOM 668 C C . SER A 1 86 ? -18.600 -9.352 40.748 1.00 82.81 86 SER A C 1
ATOM 670 O O . SER A 1 86 ? -18.610 -9.174 39.528 1.00 82.81 86 SER A O 1
ATOM 672 N N . GLY A 1 87 ? -17.544 -9.875 41.376 1.00 84.38 87 GLY A N 1
ATOM 673 C CA . GLY A 1 87 ? -16.318 -10.270 40.684 1.00 84.38 87 GLY A CA 1
ATOM 674 C C . GLY A 1 87 ? -15.415 -9.094 40.309 1.00 84.38 87 GLY A C 1
ATOM 675 O O . GLY A 1 87 ? -15.438 -8.029 40.936 1.00 84.38 87 GLY A O 1
ATOM 676 N N . TRP A 1 88 ? -14.574 -9.294 39.296 1.00 86.31 88 TRP A N 1
ATOM 677 C CA . TRP A 1 88 ? -13.519 -8.350 38.930 1.00 86.31 88 TRP A CA 1
ATOM 678 C C . TRP A 1 88 ? -13.296 -8.284 37.417 1.00 86.31 88 TRP A C 1
ATOM 680 O O . TRP A 1 88 ? -13.467 -9.254 36.686 1.00 86.31 88 TRP A O 1
ATOM 690 N N . THR A 1 89 ? -12.855 -7.119 36.942 1.00 87.56 89 THR A N 1
ATOM 691 C CA . THR A 1 89 ? -12.435 -6.888 35.552 1.00 87.56 89 THR A CA 1
ATOM 692 C C . THR A 1 89 ? -11.100 -6.166 35.550 1.00 87.56 89 THR A C 1
ATOM 694 O O . THR A 1 89 ? -10.951 -5.149 36.230 1.00 87.56 89 THR A O 1
ATOM 697 N N . ALA A 1 90 ? -10.146 -6.662 34.769 1.00 89.12 90 ALA A N 1
ATOM 698 C CA . ALA A 1 90 ? -8.857 -6.023 34.552 1.00 89.12 90 ALA A CA 1
ATOM 699 C C . ALA A 1 90 ? -8.705 -5.637 33.082 1.00 89.12 90 ALA A C 1
ATOM 701 O O . ALA A 1 90 ? -9.140 -6.366 32.189 1.00 89.12 90 ALA A O 1
ATOM 702 N N . VAL A 1 91 ? -8.062 -4.495 32.850 1.00 90.81 91 VAL A N 1
ATOM 703 C CA . VAL A 1 91 ? -7.787 -3.980 31.511 1.00 90.81 91 VAL A CA 1
ATOM 704 C C . VAL A 1 91 ? -6.318 -3.626 31.394 1.00 90.81 91 VAL A C 1
ATOM 706 O O . VAL A 1 91 ? -5.742 -3.053 32.317 1.00 90.81 91 VAL A O 1
ATOM 709 N N . ASP A 1 92 ? -5.738 -3.957 30.251 1.00 94.19 92 ASP A N 1
ATOM 710 C CA . ASP A 1 92 ? -4.372 -3.619 29.887 1.00 94.19 92 ASP A CA 1
ATOM 711 C C . ASP A 1 92 ? -4.296 -3.218 28.404 1.00 94.19 92 ASP A C 1
ATOM 713 O O . ASP A 1 92 ? -5.232 -3.430 27.630 1.00 94.19 92 ASP A O 1
ATOM 717 N N . ASN A 1 93 ? -3.179 -2.611 28.005 1.00 93.50 93 ASN A N 1
ATOM 718 C CA . ASN A 1 93 ? -2.832 -2.288 26.623 1.00 93.50 93 ASN A CA 1
ATOM 719 C C . ASN A 1 93 ? -3.939 -1.547 25.848 1.00 93.50 93 ASN A C 1
ATOM 721 O O . ASN A 1 93 ? -4.280 -1.895 24.714 1.00 93.50 93 ASN A O 1
ATOM 725 N N . VAL A 1 94 ? -4.523 -0.521 26.472 1.00 92.19 94 VAL A N 1
ATOM 726 C CA . VAL A 1 94 ? -5.509 0.343 25.814 1.00 92.19 94 VAL A CA 1
ATOM 727 C C . VAL A 1 94 ? -4.809 1.125 24.712 1.00 92.19 94 VAL A C 1
ATOM 729 O O . VAL A 1 94 ? -3.959 1.976 24.979 1.00 92.19 94 VAL A O 1
ATOM 732 N N . ARG A 1 95 ? -5.189 0.854 23.467 1.00 92.81 95 ARG A N 1
ATOM 733 C CA . ARG A 1 95 ? -4.591 1.460 22.282 1.00 92.81 95 ARG A CA 1
ATOM 734 C C . ARG A 1 95 ? -5.642 2.138 21.419 1.00 92.81 95 ARG A C 1
ATOM 736 O O . ARG A 1 95 ? -6.735 1.620 21.199 1.00 92.81 95 ARG A O 1
ATOM 743 N N . LEU A 1 96 ? -5.259 3.298 20.904 1.00 92.31 96 LEU A N 1
ATOM 744 C CA . LEU A 1 96 ? -5.983 4.021 19.875 1.00 92.31 96 LEU A CA 1
ATOM 745 C C . LEU A 1 96 ? -5.014 4.279 18.728 1.00 92.31 96 LEU A C 1
ATOM 747 O O . LEU A 1 96 ? -4.009 4.968 18.904 1.00 92.31 96 LEU A O 1
ATOM 751 N N . SER A 1 97 ? -5.334 3.765 17.552 1.00 90.38 97 SER A N 1
ATOM 752 C CA . SER A 1 97 ? -4.569 4.011 16.334 1.00 90.38 97 SER A CA 1
ATOM 753 C C . SER A 1 97 ? -5.493 4.551 15.261 1.00 90.38 97 SER A C 1
ATOM 755 O O . SER A 1 97 ? -6.630 4.113 15.135 1.00 90.38 97 SER A O 1
ATOM 757 N N . LYS A 1 98 ? -5.023 5.515 14.469 1.00 87.88 98 LYS A N 1
ATOM 758 C CA . LYS A 1 98 ? -5.758 5.937 13.275 1.00 87.88 98 LYS A CA 1
ATOM 759 C C . LYS A 1 98 ? -5.875 4.730 12.348 1.00 87.88 98 LYS A C 1
ATOM 761 O O . LYS A 1 98 ? -4.846 4.150 11.993 1.00 87.88 98 LYS A O 1
ATOM 766 N N . THR A 1 99 ? -7.100 4.351 11.982 1.00 85.19 99 THR A N 1
ATOM 767 C CA . THR A 1 99 ? -7.315 3.233 11.067 1.00 85.19 99 THR A CA 1
ATOM 768 C C . THR A 1 99 ? -6.665 3.618 9.753 1.00 85.19 99 THR A C 1
ATOM 770 O O . THR A 1 99 ? -7.085 4.556 9.072 1.00 85.19 99 THR A O 1
ATOM 773 N N . THR A 1 100 ? -5.608 2.899 9.406 1.00 69.62 100 THR A N 1
ATOM 774 C CA . THR A 1 100 ? -4.920 3.076 8.132 1.00 69.62 100 THR A CA 1
ATOM 775 C C . THR A 1 100 ? -5.447 2.009 7.186 1.00 69.62 100 THR A C 1
ATOM 777 O O . THR A 1 100 ? -4.686 1.200 6.672 1.00 69.62 100 THR A O 1
ATOM 780 N N . ASP A 1 101 ? -6.769 1.968 6.981 1.00 58.28 101 ASP A N 1
ATOM 781 C CA . ASP A 1 101 ? -7.363 1.099 5.961 1.00 58.28 101 ASP A CA 1
ATOM 782 C C . ASP A 1 101 ? -7.229 1.789 4.602 1.00 58.28 101 ASP A C 1
ATOM 784 O O . ASP A 1 101 ? -8.169 2.251 3.950 1.00 58.28 101 ASP A O 1
ATOM 788 N N . SER A 1 102 ? -5.973 2.006 4.238 1.00 60.03 102 SER A N 1
ATOM 789 C CA . SER A 1 102 ? -5.592 2.679 3.023 1.00 60.03 102 SER A CA 1
ATOM 790 C C . SER A 1 102 ? -5.579 1.611 1.934 1.00 60.03 102 SER A C 1
ATOM 792 O O . SER A 1 102 ? -4.532 1.074 1.574 1.00 60.03 102 SER A O 1
ATOM 794 N N . THR A 1 103 ? -6.765 1.239 1.439 1.00 71.00 103 THR A N 1
ATOM 795 C CA . THR A 1 103 ? -6.849 0.457 0.202 1.00 71.00 103 THR A CA 1
ATOM 796 C C . THR A 1 103 ? -6.209 1.301 -0.897 1.00 71.00 103 THR A C 1
ATOM 798 O O . THR A 1 103 ? -6.827 2.237 -1.411 1.00 71.00 103 THR A O 1
ATOM 801 N N . ILE A 1 104 ? -4.962 0.982 -1.251 1.00 79.75 104 ILE A N 1
ATOM 802 C CA . ILE A 1 104 ? -4.253 1.660 -2.332 1.00 79.75 104 ILE A CA 1
ATOM 803 C C . ILE A 1 104 ? -4.894 1.208 -3.640 1.00 79.75 104 ILE A C 1
ATOM 805 O O . ILE A 1 104 ? -4.675 0.094 -4.118 1.00 79.75 104 ILE A O 1
ATOM 809 N N . LYS A 1 105 ? -5.700 2.081 -4.241 1.00 83.19 105 LYS A N 1
ATOM 810 C CA . LYS A 1 105 ? -6.268 1.836 -5.568 1.00 83.19 105 LYS A CA 1
ATOM 811 C C . LYS A 1 105 ? -5.284 2.326 -6.615 1.00 83.19 105 LYS A C 1
ATOM 813 O O . LYS A 1 105 ? -4.848 3.47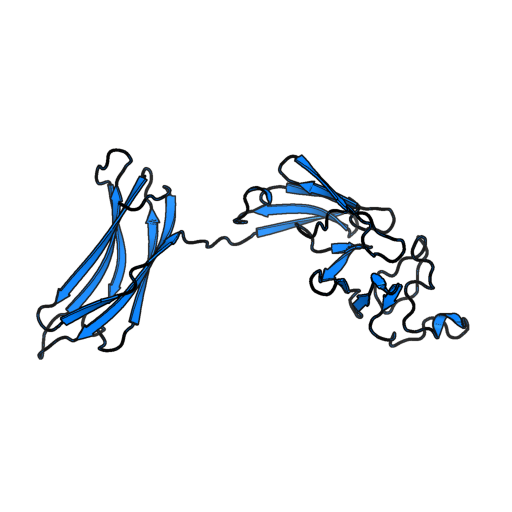5 -6.570 1.00 83.19 105 LYS A O 1
ATOM 818 N N . ARG A 1 106 ? -4.970 1.466 -7.585 1.00 84.38 106 ARG A N 1
ATOM 819 C CA . ARG A 1 106 ? -4.108 1.788 -8.725 1.00 84.38 106 ARG A CA 1
ATOM 820 C C . ARG A 1 106 ? -4.835 1.488 -10.029 1.00 84.38 106 ARG A C 1
ATOM 822 O O . ARG A 1 106 ? -5.181 0.345 -10.298 1.00 84.38 106 ARG A O 1
ATOM 829 N N . SER A 1 107 ? -5.040 2.517 -10.844 1.00 88.88 107 SER A N 1
ATOM 830 C CA . SER A 1 107 ? -5.567 2.397 -12.209 1.00 88.88 107 SER A CA 1
ATOM 831 C C . SER A 1 107 ? -4.450 2.688 -13.203 1.00 88.88 107 SER A C 1
ATOM 833 O O . SER A 1 107 ? -3.789 3.716 -13.079 1.00 88.88 107 SER A O 1
ATOM 835 N N . SER A 1 108 ? -4.223 1.795 -14.167 1.00 88.56 108 SER A N 1
ATOM 836 C CA . SER A 1 108 ? -3.188 1.958 -15.199 1.00 88.56 108 SER A CA 1
ATOM 837 C C . SER A 1 108 ? -3.835 2.238 -16.549 1.00 88.56 108 SER A C 1
ATOM 839 O O . SER A 1 108 ? -4.771 1.544 -16.938 1.00 88.56 108 SER A O 1
ATOM 841 N N . TYR A 1 109 ? -3.313 3.226 -17.266 1.00 89.31 109 TYR A N 1
ATOM 842 C CA . TYR A 1 109 ? -3.738 3.600 -18.609 1.00 89.31 109 TYR A CA 1
ATOM 843 C C . TYR A 1 109 ? -2.637 3.214 -19.583 1.00 89.31 109 TYR A C 1
ATOM 845 O O . TYR A 1 109 ? -1.468 3.539 -19.359 1.00 89.31 109 TYR A O 1
ATOM 853 N N . GLY A 1 110 ? -2.998 2.510 -20.651 1.00 88.12 110 GLY A N 1
ATOM 854 C CA . GLY A 1 110 ? -2.039 2.051 -21.642 1.00 88.12 110 GLY A CA 1
ATOM 855 C C . GLY A 1 110 ? -2.460 2.357 -23.068 1.00 88.12 110 GLY A C 1
ATOM 856 O O . GLY A 1 110 ? -3.647 2.420 -23.377 1.00 88.12 110 GLY A O 1
ATOM 857 N N . ILE A 1 111 ? -1.462 2.526 -23.929 1.00 83.81 111 ILE A N 1
ATOM 858 C CA . ILE A 1 111 ? -1.601 2.722 -25.372 1.00 83.81 111 ILE A CA 1
ATOM 859 C C . ILE A 1 111 ? -0.666 1.717 -26.043 1.00 83.81 111 ILE A C 1
ATOM 861 O O . ILE A 1 111 ? 0.468 1.542 -25.607 1.00 83.81 111 ILE A O 1
ATOM 865 N N . ALA A 1 112 ? -1.152 1.009 -27.067 1.00 82.06 112 ALA A N 1
ATOM 866 C CA . ALA A 1 112 ? -0.362 0.031 -27.829 1.00 82.06 112 ALA A CA 1
ATOM 867 C C . ALA A 1 112 ? 0.382 -1.023 -26.965 1.00 82.06 112 ALA A C 1
ATOM 869 O O . ALA A 1 112 ? 1.444 -1.515 -27.337 1.00 82.06 112 ALA A O 1
ATOM 870 N N . GLY A 1 113 ? -0.177 -1.382 -25.801 1.00 76.38 113 GLY A N 1
ATOM 871 C CA . GLY A 1 113 ? 0.404 -2.367 -24.878 1.00 76.38 113 GLY A CA 1
ATOM 872 C C . GLY A 1 113 ? 1.459 -1.822 -23.905 1.00 76.38 113 GLY A C 1
ATOM 873 O O . GLY A 1 113 ? 1.962 -2.588 -23.084 1.00 76.38 113 GLY A O 1
ATOM 874 N N . GLN A 1 114 ? 1.764 -0.523 -23.948 1.00 78.94 114 GLN A N 1
ATOM 875 C CA . GLN A 1 114 ? 2.631 0.163 -22.985 1.00 78.94 114 GLN A CA 1
ATOM 876 C C . GLN A 1 114 ? 1.794 0.972 -21.994 1.00 78.94 114 GLN A C 1
ATOM 878 O O . GLN A 1 114 ? 0.783 1.560 -22.369 1.00 78.94 114 GLN A O 1
ATOM 883 N N . VAL A 1 115 ? 2.200 1.004 -20.722 1.00 83.69 115 VAL A N 1
ATOM 884 C CA . VAL A 1 115 ? 1.548 1.833 -19.696 1.00 83.69 115 VAL A CA 1
ATOM 885 C C . VAL A 1 115 ? 2.072 3.260 -19.823 1.00 83.69 115 VAL A C 1
ATOM 887 O O . VAL A 1 115 ? 3.262 3.479 -19.636 1.00 83.69 115 VAL A O 1
ATOM 890 N N . VAL A 1 116 ? 1.184 4.211 -20.112 1.00 88.50 116 VAL A N 1
ATOM 891 C CA . VAL A 1 116 ? 1.518 5.634 -20.317 1.00 88.50 116 VAL A CA 1
ATOM 892 C C . VAL A 1 116 ? 1.180 6.498 -19.108 1.00 88.50 116 VAL A C 1
ATOM 894 O O . VAL A 1 116 ? 1.755 7.567 -18.930 1.00 88.50 116 VAL A O 1
ATOM 897 N N . ALA A 1 117 ? 0.261 6.049 -18.251 1.00 89.38 117 ALA A N 1
ATOM 898 C CA . ALA A 1 117 ? -0.079 6.762 -17.028 1.00 89.38 117 ALA A CA 1
ATOM 899 C C . ALA A 1 117 ? -0.620 5.821 -15.952 1.00 89.38 117 ALA A C 1
ATOM 901 O O . ALA A 1 117 ? -1.213 4.783 -16.252 1.00 89.38 117 ALA A O 1
ATOM 902 N N . THR A 1 118 ? -0.475 6.208 -14.689 1.00 89.00 118 THR A N 1
ATOM 903 C CA . THR A 1 118 ? -1.099 5.513 -13.556 1.00 89.00 118 THR A CA 1
ATOM 904 C C . THR A 1 118 ? -1.720 6.509 -12.601 1.00 89.00 118 THR A C 1
ATOM 906 O O . THR A 1 118 ? -1.072 7.479 -12.220 1.00 89.00 118 THR A O 1
ATOM 909 N N . ARG A 1 119 ? -2.957 6.249 -12.175 1.00 89.50 119 ARG A N 1
ATOM 910 C CA . ARG A 1 119 ? -3.600 6.977 -11.081 1.00 89.50 119 ARG A CA 1
ATOM 911 C C . ARG A 1 119 ? -3.548 6.143 -9.808 1.00 89.50 119 ARG A C 1
ATOM 913 O O . ARG A 1 119 ? -4.025 5.007 -9.812 1.00 89.50 119 ARG A O 1
ATOM 920 N N . VAL A 1 120 ? -3.015 6.722 -8.738 1.00 88.44 120 VAL A N 1
ATOM 921 C CA . VAL A 1 120 ? -2.974 6.122 -7.398 1.00 88.44 120 VAL A CA 1
ATOM 922 C C . VAL A 1 120 ? -3.830 6.950 -6.442 1.00 88.44 120 VAL A C 1
ATOM 924 O O . VAL A 1 120 ? -3.820 8.179 -6.500 1.00 88.44 120 VAL A O 1
ATOM 927 N N . SER A 1 121 ? -4.602 6.287 -5.585 1.00 86.19 121 SER A N 1
ATOM 928 C CA . SER A 1 121 ? -5.361 6.937 -4.513 1.00 86.19 121 SER A CA 1
ATOM 929 C C . SER A 1 121 ? -5.366 6.082 -3.254 1.00 86.19 121 SER A C 1
ATOM 931 O O . SER A 1 121 ? -5.527 4.864 -3.355 1.00 86.19 121 SER A O 1
ATOM 933 N N . GLY A 1 122 ? -5.287 6.728 -2.093 1.00 78.81 122 GLY A N 1
ATOM 934 C CA . GLY A 1 122 ? -5.258 6.042 -0.805 1.00 78.81 122 GLY A CA 1
ATOM 935 C C . GLY A 1 122 ? -3.872 5.520 -0.433 1.00 78.81 122 GLY A C 1
ATOM 936 O O . GLY A 1 122 ? -3.792 4.625 0.388 1.00 78.81 122 GLY A O 1
ATOM 937 N N . ASP A 1 123 ? -2.793 6.034 -1.030 1.00 79.44 123 ASP A N 1
ATOM 938 C CA . ASP A 1 123 ? -1.425 5.790 -0.557 1.00 79.44 123 ASP A CA 1
ATOM 939 C C . ASP A 1 123 ? -1.151 6.665 0.690 1.00 79.44 123 ASP A C 1
ATOM 941 O O . ASP A 1 123 ? -1.447 7.867 0.648 1.00 79.44 123 ASP A O 1
ATOM 945 N N . PRO A 1 124 ? -0.621 6.116 1.803 1.00 74.69 124 PRO A N 1
ATOM 946 C CA . PRO A 1 124 ? -0.253 6.900 2.988 1.00 74.69 124 PRO A CA 1
ATOM 947 C C . PRO A 1 124 ? 0.820 7.967 2.703 1.00 74.69 124 PRO A C 1
ATOM 949 O O . PRO A 1 124 ? 0.907 8.963 3.425 1.00 74.69 124 PRO A O 1
ATOM 952 N N . VAL A 1 125 ? 1.611 7.811 1.637 1.00 73.88 125 VAL A N 1
ATOM 953 C CA . VAL A 1 125 ? 2.541 8.830 1.145 1.00 73.88 125 VAL A CA 1
ATOM 954 C C . VAL A 1 125 ? 1.789 9.776 0.208 1.00 73.88 125 VAL A C 1
ATOM 956 O O . VAL A 1 125 ? 1.558 9.474 -0.961 1.00 73.88 125 VAL A O 1
ATOM 959 N N . SER A 1 126 ? 1.426 10.961 0.713 1.00 68.81 126 SER A N 1
ATOM 960 C CA . SER A 1 126 ? 0.613 11.950 -0.021 1.00 68.81 126 SER A CA 1
ATOM 961 C C . SER A 1 126 ? 1.137 12.255 -1.436 1.00 68.81 126 SER A C 1
ATOM 963 O O . SER A 1 126 ? 0.350 12.310 -2.378 1.00 68.81 126 SER A O 1
ATOM 965 N N . GLY A 1 127 ? 2.462 12.350 -1.610 1.00 73.25 127 GLY A N 1
ATOM 966 C CA . GLY A 1 127 ? 3.107 12.632 -2.903 1.00 73.25 127 GLY A CA 1
ATOM 967 C C . GLY A 1 127 ? 2.978 11.532 -3.967 1.00 73.25 127 GLY A C 1
ATOM 968 O O . GLY A 1 127 ? 3.285 11.776 -5.131 1.00 73.25 127 GLY A O 1
ATOM 969 N N . ASN A 1 128 ? 2.510 10.337 -3.599 1.00 76.12 128 ASN A N 1
ATOM 970 C CA . ASN A 1 128 ? 2.236 9.254 -4.544 1.00 76.12 128 ASN A CA 1
ATOM 971 C C . ASN A 1 128 ? 0.794 9.279 -5.067 1.00 76.12 128 ASN A C 1
ATOM 973 O O . ASN A 1 128 ? 0.495 8.608 -6.053 1.00 76.12 128 ASN A O 1
ATOM 977 N N . ASN A 1 129 ? -0.109 10.017 -4.414 1.00 84.50 129 ASN A N 1
ATOM 978 C CA . ASN A 1 129 ? -1.506 10.089 -4.820 1.00 84.50 129 ASN A CA 1
ATOM 979 C C .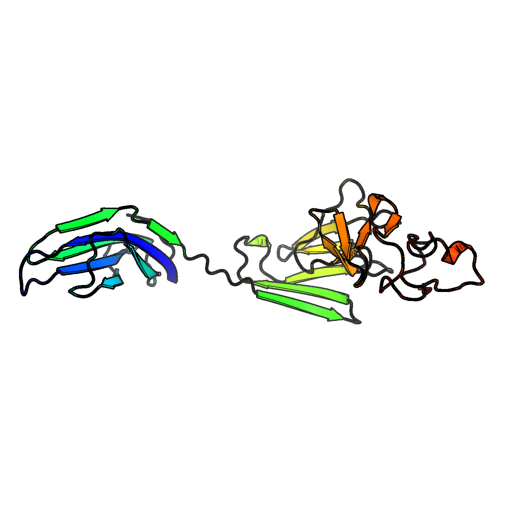 ASN A 1 129 ? -1.687 11.059 -5.989 1.00 84.50 129 ASN A C 1
ATOM 981 O O . ASN A 1 129 ? -1.152 12.163 -5.995 1.00 84.50 129 ASN A O 1
ATOM 985 N N . GLY A 1 130 ? -2.513 10.667 -6.954 1.00 89.31 130 GLY A N 1
ATOM 986 C CA . GLY A 1 130 ? -2.795 11.446 -8.153 1.00 89.31 130 GLY A CA 1
ATOM 987 C C . GLY A 1 130 ? -2.392 10.713 -9.425 1.00 89.31 130 GLY A C 1
ATOM 988 O O . GLY A 1 130 ? -2.294 9.487 -9.442 1.00 89.31 130 GLY A O 1
ATOM 989 N N . LEU A 1 131 ? -2.260 11.464 -10.518 1.00 91.31 131 LEU A N 1
ATOM 990 C CA . LEU A 1 131 ? -1.950 10.934 -11.843 1.00 91.31 131 LEU A CA 1
ATOM 991 C C . LEU A 1 131 ? -0.464 11.129 -12.151 1.00 91.31 131 LEU A C 1
ATOM 993 O O . LEU A 1 131 ? 0.019 12.256 -12.127 1.00 91.31 131 LEU A O 1
ATOM 997 N N . SER A 1 132 ? 0.215 10.034 -12.476 1.00 89.81 132 SER A N 1
ATOM 998 C CA . SER A 1 132 ? 1.604 10.024 -12.937 1.00 89.81 132 SER A CA 1
ATOM 999 C C . SER A 1 132 ? 1.673 9.619 -14.406 1.00 89.81 132 SER A C 1
ATOM 1001 O O . SER A 1 132 ? 0.893 8.762 -14.833 1.00 89.81 132 SER A O 1
ATOM 1003 N N . TYR A 1 133 ? 2.625 10.179 -15.153 1.00 89.75 133 TYR A N 1
ATOM 1004 C CA . TYR A 1 133 ? 2.854 9.880 -16.571 1.00 89.75 133 TYR A CA 1
ATOM 1005 C C . TYR A 1 133 ? 4.208 9.208 -16.789 1.00 89.75 133 TYR A C 1
ATOM 1007 O O . TYR A 1 133 ? 5.211 9.622 -16.207 1.00 89.75 133 TYR A O 1
ATOM 1015 N N . PHE A 1 134 ? 4.231 8.190 -17.647 1.00 88.31 134 PHE A N 1
ATOM 1016 C CA . PHE A 1 134 ? 5.432 7.451 -18.027 1.00 88.31 134 PHE A CA 1
ATOM 1017 C C . PHE A 1 134 ? 5.862 7.829 -19.437 1.00 88.31 134 PHE A C 1
ATOM 1019 O O . PHE A 1 134 ? 5.045 7.871 -20.357 1.00 88.31 134 PHE A O 1
ATOM 1026 N N . TYR A 1 135 ? 7.164 8.028 -19.602 1.00 86.81 135 TYR A N 1
ATOM 1027 C CA . TYR A 1 135 ? 7.800 8.249 -20.892 1.00 86.81 135 TYR A CA 1
ATOM 1028 C C . TYR A 1 135 ? 8.745 7.093 -21.177 1.00 86.81 135 TYR A C 1
ATOM 1030 O O . TYR A 1 135 ? 9.634 6.801 -20.373 1.00 86.81 135 TYR A O 1
ATOM 1038 N N . SER A 1 136 ? 8.546 6.441 -22.319 1.00 85.69 136 SER A N 1
ATOM 1039 C CA . SER A 1 136 ? 9.329 5.281 -22.731 1.00 85.69 136 SER A CA 1
ATOM 1040 C C . SER A 1 136 ? 10.320 5.614 -23.843 1.00 85.69 136 SER A C 1
ATOM 1042 O O . SER A 1 136 ? 10.079 6.518 -24.643 1.00 85.69 136 SER A O 1
ATOM 1044 N N . ASP A 1 137 ? 11.423 4.868 -23.901 1.00 84.75 137 ASP A N 1
ATOM 1045 C CA . ASP A 1 137 ? 12.341 4.877 -25.045 1.00 84.75 137 ASP A CA 1
ATOM 1046 C C . ASP A 1 137 ? 11.812 4.029 -26.222 1.00 84.75 137 ASP A C 1
ATOM 1048 O O . ASP A 1 137 ? 10.726 3.443 -26.162 1.00 84.75 137 ASP A O 1
ATOM 1052 N N . HIS A 1 138 ? 12.593 3.938 -27.306 1.00 83.50 138 HIS A N 1
ATOM 1053 C CA . HIS A 1 138 ? 12.238 3.160 -28.502 1.00 83.50 138 HIS A CA 1
ATOM 1054 C C . HIS A 1 138 ? 12.136 1.647 -28.248 1.00 83.50 138 HIS A C 1
ATOM 1056 O O . HIS A 1 138 ? 11.475 0.948 -29.014 1.00 83.50 138 HIS A O 1
ATOM 1062 N N . LEU A 1 139 ? 12.749 1.139 -27.174 1.00 81.88 139 LEU A N 1
ATOM 1063 C CA . LEU A 1 139 ? 12.652 -0.260 -26.739 1.00 81.88 139 LEU A CA 1
ATOM 1064 C C . LEU A 1 139 ? 11.499 -0.485 -25.747 1.00 81.88 139 LEU A C 1
ATOM 1066 O O . LEU A 1 139 ? 11.209 -1.628 -25.383 1.00 81.88 139 LEU A O 1
ATOM 1070 N N . GLY A 1 140 ? 10.824 0.582 -25.313 1.00 82.06 140 GLY A N 1
ATOM 1071 C CA . GLY A 1 140 ? 9.759 0.545 -24.318 1.00 82.06 140 GLY A CA 1
ATOM 1072 C C . GLY A 1 140 ? 10.238 0.569 -22.866 1.00 82.06 140 GLY A C 1
ATOM 1073 O O . GLY A 1 140 ? 9.436 0.291 -21.974 1.00 82.06 140 GLY A O 1
ATOM 1074 N N . SER A 1 141 ? 11.511 0.874 -22.604 1.00 84.56 141 SER A N 1
ATOM 1075 C CA . SER A 1 141 ? 12.024 1.071 -21.244 1.00 84.56 141 SER A CA 1
ATOM 1076 C C . SER A 1 141 ? 11.504 2.374 -20.656 1.00 84.56 141 SER A C 1
ATOM 1078 O O . SER A 1 141 ? 11.466 3.390 -21.351 1.00 84.56 141 SER A O 1
ATOM 1080 N N . SER A 1 142 ? 11.153 2.377 -19.369 1.00 84.56 142 SER A N 1
ATOM 1081 C CA . SER A 1 142 ? 10.789 3.610 -18.664 1.00 84.56 142 SER A CA 1
ATOM 1082 C C . SER A 1 142 ? 12.008 4.535 -18.561 1.00 84.56 142 SER A C 1
ATOM 1084 O O . SER A 1 142 ? 13.035 4.162 -18.002 1.00 84.56 142 SER A O 1
ATOM 1086 N N . SER A 1 143 ? 11.920 5.731 -19.143 1.00 86.50 143 SER A N 1
ATOM 1087 C CA . SER A 1 143 ? 13.008 6.723 -19.158 1.00 86.50 143 SER A CA 1
ATOM 1088 C C . SER A 1 143 ? 12.721 7.922 -18.262 1.00 86.50 143 SER A C 1
ATOM 1090 O O . SER A 1 143 ? 13.643 8.531 -17.716 1.00 86.50 143 SER A O 1
ATOM 1092 N N . ALA A 1 144 ? 11.447 8.275 -18.097 1.00 87.56 144 ALA A N 1
ATOM 1093 C CA . ALA A 1 144 ? 11.038 9.314 -17.168 1.00 87.56 144 ALA A CA 1
ATOM 1094 C C . ALA A 1 144 ? 9.653 9.032 -16.581 1.00 87.56 144 ALA A C 1
ATOM 1096 O O . ALA A 1 144 ? 8.762 8.514 -17.257 1.00 87.56 144 ALA 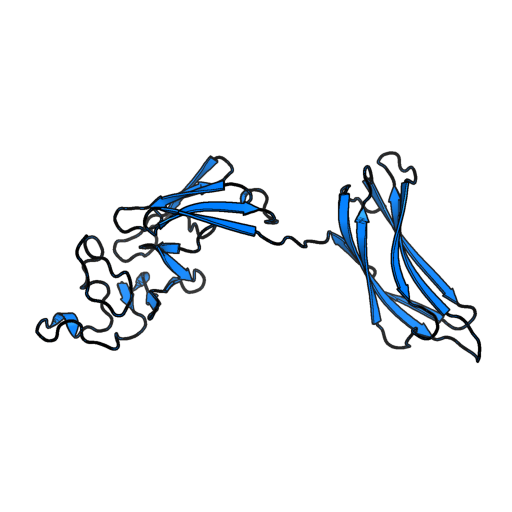A O 1
ATOM 1097 N N . LEU A 1 145 ? 9.479 9.430 -15.325 1.00 87.94 145 LEU A N 1
ATOM 1098 C CA . LEU A 1 145 ? 8.223 9.406 -14.593 1.00 87.94 145 LEU A CA 1
ATOM 1099 C C . LEU A 1 145 ? 7.915 10.820 -14.114 1.00 87.94 145 LEU A C 1
ATOM 1101 O O . LEU A 1 145 ? 8.620 11.354 -13.255 1.00 87.94 145 LEU A O 1
ATOM 1105 N N . GLN A 1 146 ? 6.847 11.409 -14.639 1.00 89.44 146 GLN A N 1
ATOM 1106 C CA . GLN A 1 146 ? 6.279 12.626 -14.074 1.00 89.44 146 GLN A CA 1
ATOM 1107 C C . GLN A 1 146 ? 5.321 12.247 -12.947 1.00 89.44 146 GLN A C 1
ATOM 1109 O O . GLN A 1 146 ? 4.367 11.498 -13.163 1.00 89.44 146 GLN A O 1
ATOM 1114 N N . LYS A 1 147 ? 5.585 12.758 -11.747 1.00 86.75 147 LYS A N 1
ATOM 1115 C CA . LYS A 1 147 ? 4.762 12.551 -10.555 1.00 86.75 147 LYS A CA 1
ATOM 1116 C C . LYS A 1 147 ? 3.578 13.526 -10.512 1.00 86.75 147 LYS A C 1
ATOM 1118 O O . LYS A 1 147 ? 3.589 14.537 -11.219 1.00 86.75 147 LYS A O 1
ATOM 1123 N N . PRO A 1 148 ? 2.577 13.273 -9.647 1.00 86.69 148 PRO A N 1
ATOM 1124 C CA . PRO A 1 148 ? 1.406 14.140 -9.527 1.00 86.69 148 PRO A CA 1
ATOM 1125 C C . PRO A 1 148 ? 1.731 15.566 -9.063 1.00 86.69 148 PRO A C 1
ATOM 1127 O O . PRO A 1 148 ? 0.979 16.490 -9.356 1.00 86.69 148 PRO A O 1
ATOM 1130 N N . ASP A 1 149 ? 2.854 15.752 -8.365 1.00 85.12 149 ASP A N 1
ATOM 1131 C CA . ASP A 1 149 ? 3.366 17.054 -7.920 1.00 85.12 149 ASP A CA 1
ATOM 1132 C C . ASP A 1 149 ? 4.076 17.854 -9.033 1.00 85.12 149 ASP A C 1
ATOM 1134 O O . ASP A 1 149 ? 4.553 18.963 -8.797 1.00 85.12 149 ASP A O 1
ATOM 1138 N N . GLY A 1 150 ? 4.155 17.302 -10.249 1.00 85.44 150 GLY A N 1
ATOM 1139 C CA . GLY A 1 150 ? 4.828 17.903 -11.398 1.00 85.44 150 GLY A CA 1
ATOM 1140 C C . GLY A 1 150 ? 6.336 17.646 -11.454 1.00 85.44 150 GLY A C 1
ATOM 1141 O O . GLY A 1 150 ? 6.956 17.968 -12.468 1.00 85.44 150 GLY A O 1
ATOM 1142 N N . SER A 1 151 ? 6.932 17.035 -10.424 1.00 87.81 151 SER A N 1
ATOM 1143 C CA . SER A 1 151 ? 8.341 16.642 -10.453 1.00 87.81 151 SER A CA 1
ATOM 1144 C C . SER A 1 151 ? 8.573 15.496 -11.441 1.00 87.81 151 SER A C 1
ATOM 1146 O O . SER A 1 151 ? 7.721 14.624 -11.629 1.00 87.81 151 SER A O 1
ATOM 1148 N N . VAL A 1 152 ? 9.740 15.491 -12.087 1.00 87.75 152 VAL A N 1
ATOM 1149 C CA . VAL A 1 152 ? 10.120 14.454 -13.054 1.00 87.75 152 VAL A CA 1
ATOM 1150 C C . VAL A 1 152 ? 11.323 13.692 -12.526 1.00 87.75 152 VAL A C 1
ATOM 1152 O O . VAL A 1 152 ? 12.360 14.277 -12.217 1.00 87.75 152 VAL A O 1
ATOM 1155 N N . ALA A 1 153 ? 11.177 12.376 -12.431 1.00 85.88 153 ALA A N 1
ATOM 1156 C CA . ALA A 1 153 ? 12.251 11.459 -12.100 1.00 85.88 153 ALA A CA 1
ATOM 1157 C C . ALA A 1 153 ? 12.735 10.765 -13.378 1.00 85.88 153 ALA A C 1
ATOM 1159 O O . ALA A 1 153 ? 11.927 10.224 -14.129 1.00 85.88 153 ALA A O 1
ATOM 1160 N N . TYR A 1 154 ? 14.045 10.788 -13.620 1.00 86.81 154 TYR A N 1
ATOM 1161 C CA . TYR A 1 154 ? 14.664 10.205 -14.811 1.00 86.81 154 TYR A CA 1
ATOM 1162 C C . TYR A 1 154 ? 15.342 8.884 -14.483 1.00 86.81 154 TYR A C 1
ATOM 1164 O O . TYR A 1 154 ? 16.042 8.776 -13.476 1.00 86.81 154 TYR A O 1
ATOM 1172 N N . THR A 1 155 ? 15.185 7.907 -15.365 1.00 86.44 155 THR A N 1
ATOM 1173 C CA . THR A 1 155 ? 15.793 6.586 -15.238 1.00 86.44 155 THR A CA 1
ATOM 1174 C C . THR A 1 155 ? 16.618 6.308 -16.482 1.00 86.44 155 THR A C 1
ATOM 1176 O O . THR A 1 155 ? 16.102 6.296 -17.597 1.00 86.44 155 THR A O 1
ATOM 1179 N N . TRP A 1 156 ? 17.924 6.107 -16.306 1.00 85.12 156 TRP A N 1
ATOM 1180 C CA . TRP A 1 156 ? 18.826 5.828 -17.414 1.00 85.12 156 TRP A CA 1
ATOM 1181 C C . TRP A 1 156 ? 19.384 4.418 -17.313 1.00 85.12 156 TRP A C 1
ATOM 1183 O O . TRP A 1 156 ? 19.953 4.017 -16.296 1.00 85.12 156 TRP A O 1
ATOM 1193 N N . HIS A 1 157 ? 19.292 3.693 -18.420 1.00 85.81 157 HIS A N 1
ATOM 1194 C CA . HIS A 1 157 ? 19.793 2.334 -18.524 1.00 85.81 157 HIS A CA 1
ATOM 1195 C C . HIS A 1 157 ? 21.135 2.288 -19.277 1.00 85.81 157 HIS A C 1
ATOM 1197 O O . HIS A 1 157 ? 21.448 3.086 -20.169 1.00 85.81 157 HIS A O 1
ATOM 1203 N N . LEU A 1 158 ? 21.976 1.344 -18.882 1.00 88.12 158 LEU A N 1
ATOM 1204 C CA . LEU A 1 158 ? 23.077 0.800 -19.660 1.00 88.12 158 LEU A CA 1
ATOM 1205 C C . LEU A 1 158 ? 22.499 -0.069 -20.786 1.00 88.12 158 LEU A C 1
ATOM 1207 O O . LEU A 1 158 ? 21.356 -0.512 -20.680 1.00 88.12 158 LEU A O 1
ATOM 1211 N N . PRO A 1 159 ? 23.281 -0.384 -21.835 1.00 86.38 159 PRO A N 1
ATOM 1212 C CA . PRO A 1 159 ? 22.788 -1.177 -22.962 1.00 86.38 159 PRO A CA 1
ATOM 1213 C C . PRO A 1 159 ? 22.125 -2.496 -22.550 1.00 86.38 159 PRO A C 1
ATOM 1215 O O . PRO A 1 159 ? 21.140 -2.892 -23.147 1.00 86.38 159 PRO A O 1
ATOM 1218 N N . PHE A 1 160 ? 22.623 -3.150 -21.498 1.00 86.06 160 PHE A N 1
ATOM 1219 C CA . PHE A 1 160 ? 22.092 -4.416 -20.984 1.00 86.06 160 PHE A CA 1
ATOM 1220 C C . PHE A 1 160 ? 21.060 -4.251 -19.854 1.00 86.06 160 PHE A C 1
ATOM 1222 O O . PHE A 1 160 ? 20.743 -5.221 -19.171 1.00 86.06 160 PHE A O 1
ATOM 1229 N N . GLY A 1 161 ? 20.534 -3.046 -19.636 1.00 85.44 161 GLY A N 1
ATOM 1230 C CA . GLY A 1 161 ? 19.473 -2.780 -18.663 1.00 85.44 161 GLY A CA 1
ATOM 1231 C C . GLY A 1 161 ? 19.932 -2.514 -17.234 1.00 85.44 161 GLY A C 1
ATOM 1232 O O . GLY A 1 161 ? 19.094 -2.375 -16.354 1.00 85.44 161 GLY A O 1
ATOM 1233 N N . GLY A 1 162 ? 21.242 -2.458 -16.969 1.00 86.81 162 GLY A N 1
ATOM 1234 C CA . GLY A 1 162 ? 21.746 -2.001 -15.670 1.00 86.81 162 GLY A CA 1
ATOM 1235 C C . GLY A 1 162 ? 21.524 -0.497 -15.503 1.00 86.81 162 GLY A C 1
ATOM 1236 O O . GLY A 1 162 ? 21.545 0.229 -16.489 1.00 86.81 162 GLY A O 1
ATOM 1237 N N . TYR A 1 163 ? 21.339 0.003 -14.287 1.00 86.25 163 TYR A N 1
ATOM 1238 C CA . TYR A 1 163 ? 21.134 1.438 -14.072 1.00 86.25 163 TYR A CA 1
ATOM 1239 C C . TYR A 1 163 ? 22.428 2.234 -14.227 1.00 86.25 163 TYR A C 1
ATOM 1241 O O . TYR A 1 163 ? 23.494 1.810 -13.775 1.00 86.25 163 TYR A O 1
ATOM 1249 N N . ARG A 1 164 ? 22.343 3.417 -14.841 1.00 85.44 164 ARG A N 1
ATOM 1250 C CA . ARG A 1 164 ? 23.461 4.365 -14.831 1.00 85.44 164 ARG A CA 1
ATOM 1251 C C . ARG A 1 164 ? 23.531 5.087 -13.483 1.00 85.44 164 ARG A C 1
ATOM 1253 O O . ARG A 1 164 ? 22.476 5.393 -12.918 1.00 85.44 164 ARG A O 1
ATOM 1260 N N . PRO A 1 165 ? 24.736 5.431 -12.995 1.00 83.62 165 PRO A N 1
ATOM 1261 C CA . PRO A 1 165 ? 24.890 6.248 -11.795 1.00 83.62 165 PRO A CA 1
ATOM 1262 C C . PRO A 1 165 ? 24.061 7.536 -11.873 1.00 83.62 165 PRO A C 1
ATOM 1264 O O . PRO A 1 165 ? 24.055 8.207 -12.904 1.00 83.62 165 PRO A O 1
ATOM 1267 N N . GLY A 1 166 ? 23.355 7.868 -10.789 1.00 78.50 166 GLY A N 1
ATOM 1268 C CA . GLY A 1 166 ? 22.496 9.057 -10.710 1.00 78.50 166 GLY A CA 1
ATOM 1269 C C . GLY A 1 166 ? 21.081 8.887 -11.277 1.00 78.50 166 GLY A C 1
ATOM 1270 O O . GLY A 1 166 ? 20.312 9.843 -11.244 1.00 78.50 166 GLY A O 1
ATOM 1271 N N . SER A 1 167 ? 20.718 7.698 -11.768 1.00 79.31 167 SER A N 1
ATOM 1272 C CA . SER A 1 167 ? 19.343 7.400 -12.190 1.00 79.31 167 SER A CA 1
ATOM 1273 C C . SER A 1 167 ? 18.410 7.281 -10.987 1.00 79.31 167 SER A C 1
ATOM 1275 O O . SER A 1 167 ? 18.751 6.651 -9.987 1.00 79.31 167 SER A O 1
ATOM 1277 N N . ALA A 1 168 ? 17.200 7.822 -11.101 1.00 72.44 168 ALA A N 1
ATOM 1278 C CA . ALA A 1 168 ? 16.130 7.512 -10.169 1.00 72.44 168 ALA A CA 1
ATOM 1279 C C . ALA A 1 168 ? 15.597 6.103 -10.461 1.00 72.44 168 ALA A C 1
ATOM 1281 O O . ALA A 1 168 ? 15.260 5.777 -11.597 1.00 72.44 168 ALA A O 1
ATOM 1282 N N . HIS A 1 169 ? 15.486 5.275 -9.430 1.00 70.19 169 HIS A N 1
ATOM 1283 C CA . HIS A 1 169 ? 14.882 3.949 -9.513 1.00 70.19 169 HIS A CA 1
ATOM 1284 C C . HIS A 1 169 ? 13.358 4.088 -9.367 1.00 70.19 169 HIS A C 1
ATOM 1286 O O . HIS A 1 169 ? 12.812 4.058 -8.264 1.00 70.19 169 HIS A O 1
ATOM 1292 N N . THR A 1 170 ? 12.657 4.361 -10.470 1.00 58.78 170 THR A N 1
ATOM 1293 C CA . THR A 1 170 ? 11.238 4.755 -10.448 1.00 58.78 170 THR A CA 1
ATOM 1294 C C . THR A 1 170 ? 10.285 3.558 -10.455 1.00 58.78 170 THR A C 1
ATOM 1296 O O . THR A 1 170 ? 9.452 3.404 -11.341 1.00 58.78 170 THR A O 1
ATOM 1299 N N . GLN A 1 171 ? 10.315 2.724 -9.411 1.00 55.25 171 GLN A N 1
ATOM 1300 C CA . GLN A 1 171 ? 9.286 1.681 -9.238 1.00 55.25 171 GLN A CA 1
ATOM 1301 C C . GLN A 1 171 ? 7.923 2.199 -8.747 1.00 55.25 171 GLN A C 1
ATOM 1303 O O . GLN A 1 171 ? 6.962 1.435 -8.596 1.00 55.25 171 GLN A O 1
ATOM 1308 N N . THR A 1 172 ? 7.765 3.504 -8.557 1.00 51.97 172 THR A N 1
ATOM 1309 C CA . THR A 1 172 ? 6.509 4.103 -8.105 1.00 51.97 172 THR A CA 1
ATOM 1310 C C . THR A 1 172 ? 5.517 4.303 -9.255 1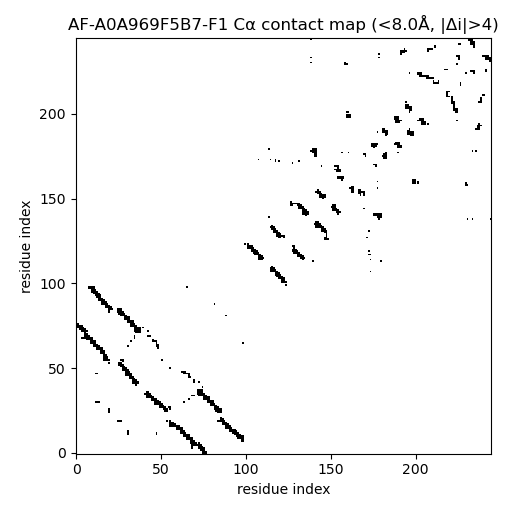.00 51.97 172 THR A C 1
ATOM 1312 O O . THR A 1 172 ? 5.137 5.416 -9.593 1.00 51.97 172 THR A O 1
ATOM 1315 N N . GLY A 1 173 ? 5.021 3.205 -9.835 1.00 54.91 173 GLY A N 1
ATOM 1316 C CA . GLY A 1 173 ? 3.686 3.254 -10.444 1.00 54.91 173 GLY A CA 1
ATOM 1317 C C . GLY A 1 173 ? 3.275 2.100 -11.359 1.00 54.91 173 GLY A C 1
ATOM 1318 O O . GLY A 1 173 ? 2.125 1.681 -11.279 1.00 54.91 173 GLY A O 1
ATOM 1319 N N . ASN A 1 174 ? 4.161 1.471 -12.133 1.00 62.09 174 ASN A N 1
ATOM 1320 C CA . ASN A 1 174 ? 3.772 0.346 -13.012 1.00 62.09 174 ASN A CA 1
ATOM 1321 C C . ASN A 1 174 ? 4.536 -0.970 -12.730 1.00 62.09 174 ASN A C 1
ATOM 1323 O O . ASN A 1 174 ? 4.148 -2.019 -13.252 1.00 62.09 174 ASN A O 1
ATOM 1327 N N . GLY A 1 175 ? 5.582 -0.928 -11.890 1.00 70.12 175 GLY A N 1
ATOM 1328 C CA . GLY A 1 175 ? 6.457 -2.068 -11.590 1.00 70.12 175 GLY A CA 1
ATOM 1329 C C . GLY A 1 175 ? 7.193 -2.615 -12.817 1.00 70.12 175 GLY A C 1
ATOM 1330 O O . GLY A 1 175 ? 7.558 -3.788 -12.817 1.00 70.12 175 GLY A O 1
ATOM 1331 N N . ARG A 1 176 ? 7.325 -1.814 -13.882 1.00 75.31 176 ARG A N 1
ATOM 1332 C CA . ARG A 1 176 ? 7.966 -2.157 -15.152 1.00 75.31 176 ARG A CA 1
ATOM 1333 C C . ARG A 1 176 ? 9.033 -1.124 -15.472 1.00 75.31 176 ARG A C 1
ATOM 1335 O O . ARG A 1 176 ? 8.746 0.067 -15.424 1.00 75.31 176 ARG A O 1
ATOM 1342 N N . ASP A 1 177 ? 10.212 -1.589 -15.855 1.00 79.81 177 ASP A N 1
ATOM 1343 C CA . ASP A 1 177 ? 11.338 -0.698 -16.117 1.00 79.81 177 ASP A CA 1
ATOM 1344 C C . ASP A 1 177 ? 11.986 -1.003 -17.474 1.00 79.81 177 ASP A C 1
ATOM 1346 O O . ASP A 1 177 ? 11.365 -0.751 -18.513 1.00 79.81 177 ASP A O 1
ATOM 1350 N N . PHE A 1 178 ? 13.177 -1.605 -17.499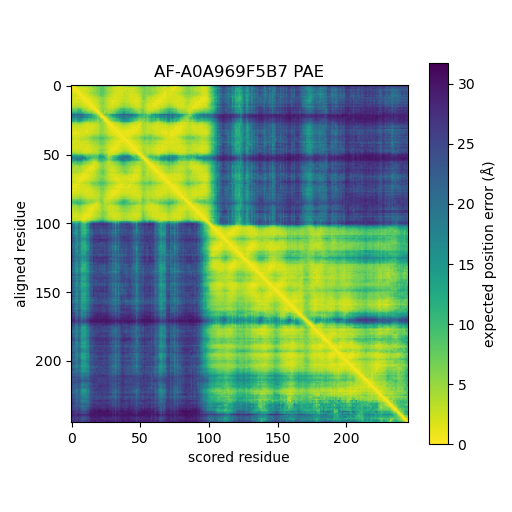 1.00 84.50 178 PHE A N 1
ATOM 1351 C CA . PHE A 1 178 ? 13.903 -1.927 -18.726 1.00 84.50 178 PHE A CA 1
ATOM 1352 C C . PHE A 1 178 ? 13.075 -2.776 -19.704 1.00 84.50 178 PHE A C 1
ATOM 1354 O O . PHE A 1 178 ? 12.578 -3.855 -19.362 1.00 84.50 178 PHE A O 1
ATOM 1361 N N . THR A 1 179 ? 12.937 -2.305 -20.949 1.00 84.06 179 THR A N 1
ATOM 1362 C CA . THR A 1 179 ? 12.141 -2.929 -22.028 1.00 84.06 179 THR A CA 1
ATOM 1363 C C . THR A 1 179 ? 10.684 -3.256 -21.651 1.00 84.06 179 THR A C 1
ATOM 1365 O O . THR A 1 179 ? 10.064 -4.169 -22.203 1.00 84.06 179 THR A O 1
ATOM 1368 N N . GLY A 1 180 ? 10.132 -2.544 -20.661 1.00 81.38 180 GLY A N 1
ATOM 1369 C CA . GLY A 1 180 ? 8.772 -2.747 -20.163 1.00 81.38 180 GLY A CA 1
ATOM 1370 C C . GLY A 1 180 ? 8.580 -4.028 -19.344 1.00 81.38 180 GLY A C 1
ATOM 1371 O O . GLY A 1 180 ? 7.437 -4.448 -19.121 1.00 81.38 180 GLY A O 1
ATOM 1372 N N . GLN A 1 181 ? 9.662 -4.670 -18.897 1.00 84.12 181 GLN A N 1
ATOM 1373 C CA . GLN A 1 181 ? 9.603 -5.892 -18.093 1.00 84.12 181 GLN A CA 1
ATOM 1374 C C . GLN A 1 181 ? 9.476 -5.581 -16.613 1.00 84.12 181 GLN A C 1
ATOM 1376 O O . GLN A 1 181 ? 9.910 -4.531 -16.143 1.00 84.12 181 GLN A O 1
ATOM 1381 N N . ARG A 1 182 ? 8.871 -6.515 -15.875 1.00 84.88 182 ARG A N 1
ATOM 1382 C CA . ARG A 1 182 ? 8.719 -6.368 -14.429 1.00 84.88 182 ARG A CA 1
ATOM 1383 C C . ARG A 1 182 ? 10.052 -6.561 -13.739 1.00 84.88 182 ARG A C 1
ATOM 1385 O O . ARG A 1 182 ? 10.707 -7.569 -13.976 1.00 84.88 182 ARG A O 1
ATOM 1392 N N . GLU A 1 183 ? 10.418 -5.638 -12.871 1.00 83.81 183 GLU A N 1
ATOM 1393 C CA . GLU A 1 183 ? 11.667 -5.711 -12.125 1.00 83.81 183 GLU A CA 1
ATOM 1394 C C . GLU A 1 183 ? 11.390 -6.070 -10.661 1.00 83.81 183 GLU A C 1
ATOM 1396 O O . GLU A 1 183 ? 10.510 -5.499 -10.018 1.00 83.81 183 GLU A O 1
ATOM 1401 N N . ASN A 1 184 ? 12.160 -7.011 -10.124 1.00 82.56 184 ASN A N 1
ATOM 1402 C CA . ASN A 1 184 ? 12.308 -7.195 -8.691 1.00 82.56 184 ASN A CA 1
ATOM 1403 C C . ASN A 1 184 ? 13.548 -6.412 -8.232 1.00 82.56 184 ASN A C 1
ATOM 1405 O O . ASN A 1 184 ? 14.668 -6.866 -8.469 1.00 82.56 184 ASN A O 1
ATOM 1409 N N . MET A 1 185 ? 13.342 -5.262 -7.579 1.00 73.12 185 MET A N 1
ATOM 1410 C CA . MET A 1 185 ? 14.427 -4.366 -7.156 1.00 73.12 185 MET A CA 1
ATOM 1411 C C . MET A 1 185 ? 15.293 -4.957 -6.041 1.00 73.12 185 MET A C 1
ATOM 1413 O O . MET A 1 185 ? 16.481 -4.662 -5.992 1.00 73.12 185 MET A O 1
ATOM 1417 N N . GLU A 1 186 ? 14.733 -5.813 -5.175 1.00 76.62 186 GLU A N 1
ATOM 1418 C CA . GLU A 1 186 ? 15.500 -6.449 -4.090 1.00 76.62 186 GLU A CA 1
ATOM 1419 C C . GLU A 1 186 ? 16.611 -7.343 -4.643 1.00 76.62 186 GLU A C 1
ATOM 1421 O O . GLU A 1 186 ? 17.691 -7.434 -4.066 1.00 76.62 186 GLU A O 1
ATOM 1426 N N . LEU A 1 187 ? 16.346 -7.990 -5.780 1.00 80.56 187 LEU A N 1
ATOM 1427 C CA . LEU A 1 187 ? 17.290 -8.893 -6.437 1.00 80.56 187 LEU A CA 1
ATOM 1428 C C . LEU A 1 187 ? 17.950 -8.272 -7.679 1.00 80.56 187 LEU A C 1
ATOM 1430 O O . LEU A 1 187 ? 18.870 -8.866 -8.238 1.00 80.56 187 LEU A O 1
ATOM 1434 N N . GLY A 1 188 ? 17.472 -7.113 -8.144 1.00 81.50 188 GLY A N 1
ATOM 1435 C CA . GLY A 1 188 ? 17.892 -6.488 -9.402 1.00 81.50 188 GLY A CA 1
ATOM 1436 C C . GLY A 1 188 ? 17.614 -7.358 -10.633 1.00 81.50 188 GLY A C 1
ATOM 1437 O O . GLY A 1 188 ? 18.405 -7.373 -11.577 1.00 81.50 188 GLY A O 1
ATOM 1438 N N . LEU A 1 189 ? 16.533 -8.147 -10.610 1.00 87.62 189 LEU A N 1
ATOM 1439 C CA . LEU A 1 189 ? 16.193 -9.109 -11.665 1.00 87.62 189 LEU A CA 1
ATOM 1440 C C . LEU A 1 189 ? 14.977 -8.651 -12.463 1.00 87.62 189 LEU A C 1
ATOM 1442 O O . LEU A 1 189 ? 13.962 -8.265 -11.887 1.00 87.62 189 LEU A O 1
ATOM 1446 N N . LEU A 1 190 ? 15.024 -8.806 -13.787 1.00 88.00 190 LEU A N 1
ATOM 1447 C CA . LEU A 1 190 ? 13.868 -8.554 -14.652 1.00 88.00 190 LEU A CA 1
ATOM 1448 C C . LEU A 1 190 ? 13.182 -9.861 -15.033 1.00 88.00 190 LEU A C 1
ATOM 1450 O O . LEU A 1 190 ? 13.820 -10.817 -15.470 1.00 88.00 190 LEU A O 1
ATOM 1454 N N . TYR A 1 191 ? 11.865 -9.894 -14.910 1.00 87.12 191 TYR A N 1
ATOM 1455 C CA . TYR A 1 191 ? 11.044 -11.042 -15.243 1.00 87.12 191 TYR A CA 1
ATOM 1456 C C . TYR A 1 191 ? 10.532 -10.956 -16.680 1.00 87.12 191 TYR A C 1
ATOM 1458 O O . TYR A 1 191 ? 9.670 -10.136 -16.990 1.00 87.12 191 TYR A O 1
ATOM 1466 N N . TYR A 1 192 ? 11.018 -11.855 -17.539 1.00 86.31 192 TYR A N 1
ATOM 1467 C CA . TYR A 1 192 ? 10.644 -11.957 -18.955 1.00 86.31 192 TYR A CA 1
ATOM 1468 C C . TYR A 1 192 ? 9.649 -13.107 -19.201 1.00 86.31 192 TYR A C 1
ATOM 1470 O O . TYR A 1 192 ? 9.788 -13.890 -20.149 1.00 86.31 192 TYR A O 1
ATOM 1478 N N . ASN A 1 193 ? 8.646 -13.233 -18.327 1.00 82.38 193 ASN A N 1
ATOM 1479 C CA . ASN A 1 193 ? 7.564 -14.235 -18.324 1.00 82.38 193 ASN A CA 1
ATOM 1480 C C . ASN A 1 193 ? 7.955 -15.698 -18.084 1.00 82.38 193 ASN A C 1
ATOM 1482 O O . ASN A 1 193 ? 7.159 -16.429 -17.514 1.00 82.38 193 ASN A O 1
ATOM 1486 N N . ALA A 1 194 ? 9.131 -16.139 -18.519 1.00 81.06 194 ALA A N 1
ATOM 1487 C CA . ALA A 1 194 ? 9.569 -17.526 -18.347 1.00 81.06 194 ALA A CA 1
ATOM 1488 C C . ALA A 1 194 ? 10.940 -17.658 -17.683 1.00 81.06 194 ALA A C 1
ATOM 1490 O O . ALA A 1 194 ? 11.268 -18.705 -17.131 1.00 81.06 194 ALA A O 1
ATOM 1491 N N . ARG A 1 195 ? 11.758 -16.604 -17.745 1.00 88.56 195 ARG A N 1
ATOM 1492 C CA . ARG A 1 195 ? 13.093 -16.573 -17.152 1.00 88.56 195 ARG A CA 1
ATOM 1493 C C . ARG A 1 195 ? 13.344 -15.218 -16.517 1.00 88.56 195 ARG A C 1
ATOM 1495 O O . ARG A 1 195 ? 12.828 -14.198 -16.980 1.00 88.56 195 ARG A O 1
ATOM 1502 N N . TYR A 1 196 ? 14.174 -15.231 -15.483 1.00 89.88 196 TYR A N 1
ATOM 1503 C CA . TYR A 1 196 ? 14.738 -14.020 -14.913 1.00 89.88 196 TYR A CA 1
ATOM 1504 C C . TYR A 1 196 ? 15.987 -13.621 -15.691 1.00 89.88 196 TYR A C 1
ATOM 1506 O O . TYR A 1 196 ? 16.836 -14.456 -16.007 1.00 89.88 196 TYR A O 1
ATOM 1514 N N . TYR A 1 197 ? 16.082 -12.342 -16.012 1.00 90.25 197 TYR A N 1
ATOM 1515 C CA . TYR A 1 197 ? 17.223 -11.709 -16.646 1.00 90.25 197 TYR A CA 1
ATOM 1516 C C . TYR A 1 197 ? 18.030 -10.945 -15.597 1.00 90.25 197 TYR A C 1
ATOM 1518 O O . TYR A 1 197 ? 17.447 -10.305 -14.722 1.00 90.25 197 TYR A O 1
ATOM 1526 N N . VAL A 1 198 ? 19.359 -11.028 -15.694 1.00 90.69 198 VAL A N 1
ATOM 1527 C CA . VAL A 1 198 ? 20.315 -10.372 -14.799 1.00 90.69 198 VAL A CA 1
ATOM 1528 C C . VAL A 1 198 ? 21.006 -9.240 -15.570 1.00 90.69 198 VAL A C 1
ATOM 1530 O O . VAL A 1 198 ? 21.974 -9.502 -16.295 1.00 90.69 198 VAL A O 1
ATOM 1533 N N . PRO A 1 199 ? 20.566 -7.977 -15.424 1.00 87.75 199 PRO A N 1
ATOM 1534 C CA . PRO A 1 199 ? 21.143 -6.844 -16.146 1.00 87.75 199 PRO A CA 1
ATOM 1535 C C . PRO A 1 199 ? 22.629 -6.644 -15.907 1.00 87.75 199 PRO A C 1
ATOM 1537 O O . PRO A 1 199 ? 23.374 -6.388 -16.850 1.00 87.75 199 PRO A O 1
ATOM 1540 N N . GLY A 1 200 ? 23.074 -6.819 -14.659 1.00 85.56 200 GLY A N 1
ATOM 1541 C CA . GLY A 1 200 ? 24.481 -6.660 -14.286 1.00 85.56 200 GLY A CA 1
ATOM 1542 C C . GLY A 1 200 ? 25.419 -7.646 -14.988 1.00 85.56 200 GLY A C 1
ATOM 1543 O O . GLY A 1 200 ? 26.594 -7.348 -15.163 1.00 85.56 200 GLY A O 1
ATOM 1544 N N . LEU A 1 201 ? 24.903 -8.799 -15.432 1.00 86.69 201 LEU A N 1
ATOM 1545 C CA . LEU A 1 201 ? 25.673 -9.817 -16.156 1.00 86.69 201 LEU A CA 1
ATOM 1546 C C . LEU A 1 201 ? 25.363 -9.863 -17.660 1.00 86.69 201 LEU A C 1
ATOM 1548 O O . LEU A 1 201 ? 26.005 -10.629 -18.385 1.00 86.69 201 LEU A O 1
ATOM 1552 N N . GLY A 1 202 ? 24.358 -9.117 -18.127 1.00 87.38 202 GLY A N 1
ATOM 1553 C CA . GLY A 1 202 ? 23.917 -9.137 -19.522 1.00 87.38 202 GLY A CA 1
ATOM 1554 C C . GLY A 1 202 ? 23.365 -10.488 -19.998 1.00 87.38 202 GLY A C 1
ATOM 1555 O O . GLY A 1 202 ? 23.465 -10.807 -21.184 1.00 87.38 202 GLY A O 1
ATOM 1556 N N . ARG A 1 203 ? 22.834 -11.326 -19.094 1.00 89.56 203 ARG A N 1
ATOM 1557 C CA . ARG A 1 203 ? 22.389 -12.701 -19.406 1.00 89.56 203 ARG A CA 1
ATOM 1558 C C . ARG A 1 203 ? 21.195 -13.156 -18.571 1.00 89.56 203 ARG A C 1
ATOM 1560 O O . ARG A 1 203 ? 20.907 -12.590 -17.520 1.00 89.56 203 ARG A O 1
ATOM 1567 N N . PHE A 1 204 ? 20.514 -14.206 -19.022 1.00 89.88 204 PHE A N 1
ATOM 1568 C CA . PHE A 1 204 ? 19.476 -14.866 -18.228 1.00 89.88 204 PHE A CA 1
ATOM 1569 C C . PHE A 1 204 ? 20.076 -15.650 -17.053 1.00 89.88 204 PHE A C 1
ATOM 1571 O O . PHE A 1 204 ? 21.202 -16.135 -17.132 1.00 89.88 204 PHE A O 1
ATOM 1578 N N . ALA A 1 205 ? 19.312 -15.790 -15.970 1.00 90.06 205 ALA A N 1
ATOM 1579 C CA . ALA A 1 205 ? 19.679 -16.598 -14.807 1.00 90.06 205 ALA A CA 1
ATOM 1580 C C . ALA A 1 205 ? 19.546 -18.109 -15.079 1.00 90.06 205 ALA A C 1
ATOM 1582 O O . ALA A 1 205 ? 20.184 -18.923 -14.416 1.00 90.06 205 ALA A O 1
ATOM 1583 N N . SER A 1 206 ? 18.736 -18.488 -16.071 1.00 88.62 206 SER A N 1
ATOM 1584 C CA . SER A 1 206 ? 18.494 -19.875 -16.467 1.00 88.62 206 SER A CA 1
ATOM 1585 C C . SER A 1 206 ? 18.666 -20.078 -17.980 1.00 88.62 206 SER A C 1
ATOM 1587 O O . SER A 1 206 ? 18.440 -19.147 -18.770 1.00 88.62 206 SER A O 1
ATOM 1589 N N . PRO A 1 207 ? 19.074 -21.287 -18.411 1.00 86.75 207 PRO A N 1
ATOM 1590 C CA . PRO A 1 207 ? 19.204 -21.595 -19.828 1.00 86.75 207 PRO A CA 1
ATOM 1591 C C . PRO A 1 207 ? 17.823 -21.617 -20.497 1.00 86.75 207 PRO A C 1
ATOM 1593 O O . PRO A 1 207 ? 16.836 -22.035 -19.895 1.00 86.75 207 PRO A O 1
ATOM 1596 N N . ASP A 1 208 ? 17.750 -21.179 -21.753 1.00 83.50 208 ASP A N 1
ATOM 1597 C CA . ASP A 1 208 ? 16.544 -21.290 -22.581 1.00 83.50 208 ASP A CA 1
ATOM 1598 C C . ASP A 1 208 ? 16.180 -22.758 -22.770 1.00 83.50 208 ASP A C 1
ATOM 1600 O O . ASP A 1 208 ? 17.065 -23.541 -23.066 1.00 83.50 208 ASP A O 1
ATOM 1604 N N . SER A 1 209 ? 14.923 -23.166 -22.644 1.00 83.94 209 SER A N 1
ATOM 1605 C CA . SER A 1 209 ? 14.510 -24.550 -22.916 1.00 83.94 209 SER A CA 1
ATOM 1606 C C . SER A 1 209 ? 14.648 -24.959 -24.393 1.00 83.94 209 SER A C 1
ATOM 1608 O O . SER A 1 209 ? 14.771 -26.150 -24.673 1.00 83.94 209 SER A O 1
ATOM 1610 N N . ILE A 1 210 ? 14.703 -23.991 -25.315 1.00 81.12 210 ILE A N 1
ATOM 1611 C CA . ILE A 1 210 ? 14.710 -24.201 -26.768 1.00 81.12 210 ILE A CA 1
ATOM 1612 C C . ILE A 1 210 ? 15.976 -23.584 -27.383 1.00 81.12 210 ILE A C 1
ATOM 1614 O O . ILE A 1 210 ? 16.505 -22.588 -26.894 1.00 81.12 210 ILE A O 1
ATOM 1618 N N . ILE A 1 211 ? 16.476 -24.175 -28.473 1.00 80.69 211 ILE A N 1
ATOM 1619 C CA . ILE A 1 211 ? 17.492 -23.553 -29.333 1.00 80.69 211 ILE A CA 1
ATOM 1620 C C . ILE A 1 211 ? 16.753 -22.903 -30.512 1.00 80.69 211 ILE A C 1
ATOM 1622 O O . ILE A 1 211 ? 16.260 -23.630 -31.376 1.00 80.69 211 ILE A O 1
ATOM 1626 N N . PRO A 1 212 ? 16.652 -21.563 -30.574 1.00 71.56 212 PRO A N 1
ATOM 1627 C CA . PRO A 1 212 ? 15.769 -20.886 -31.527 1.00 71.56 212 PRO A CA 1
ATOM 1628 C C . PRO A 1 212 ? 16.208 -21.036 -32.990 1.00 71.56 212 PRO A C 1
ATOM 1630 O O . PRO A 1 212 ? 15.370 -21.051 -33.887 1.00 71.56 212 PRO A O 1
ATOM 1633 N N . ASN A 1 213 ? 17.513 -21.164 -33.254 1.00 78.88 213 ASN A N 1
ATOM 1634 C CA . ASN A 1 213 ? 18.017 -21.466 -34.592 1.00 78.88 213 ASN A CA 1
ATOM 1635 C C . ASN A 1 213 ? 19.265 -22.371 -34.536 1.00 78.88 213 ASN A C 1
ATOM 1637 O O . ASN A 1 213 ? 20.365 -21.852 -34.319 1.00 78.88 213 ASN A O 1
ATOM 1641 N N . PRO A 1 214 ? 19.123 -23.687 -34.780 1.00 81.00 214 PRO A N 1
ATOM 1642 C CA . PRO A 1 214 ? 20.235 -24.640 -34.785 1.00 81.00 214 PRO A CA 1
ATOM 1643 C C . PRO A 1 214 ? 21.317 -24.358 -35.836 1.00 81.00 214 PRO A C 1
ATOM 1645 O O . PRO A 1 214 ? 22.455 -24.775 -35.658 1.00 81.00 214 PRO A O 1
ATOM 1648 N N . THR A 1 215 ? 21.007 -23.641 -36.922 1.00 84.50 215 THR A N 1
ATOM 1649 C CA . THR A 1 215 ? 22.001 -23.321 -37.963 1.00 84.50 215 THR A CA 1
ATOM 1650 C C . THR A 1 215 ? 22.867 -22.115 -37.604 1.00 84.50 215 THR A C 1
ATOM 1652 O O . THR A 1 215 ? 23.846 -21.840 -38.294 1.00 84.50 215 THR A O 1
ATOM 1655 N N . ASN A 1 216 ? 22.527 -21.383 -36.539 1.00 79.00 216 ASN A N 1
ATOM 1656 C CA . ASN A 1 216 ? 23.332 -20.283 -36.023 1.00 79.00 216 ASN A CA 1
ATOM 1657 C C . ASN A 1 216 ? 24.057 -20.731 -34.737 1.00 79.00 216 ASN A C 1
ATOM 1659 O O . ASN A 1 216 ? 23.393 -20.919 -33.712 1.00 79.00 216 ASN A O 1
ATOM 1663 N N . PRO A 1 217 ? 25.403 -20.827 -34.741 1.00 82.75 217 PRO A N 1
ATOM 1664 C CA . PRO A 1 217 ? 26.196 -21.191 -33.565 1.00 82.75 217 PRO A CA 1
ATOM 1665 C C 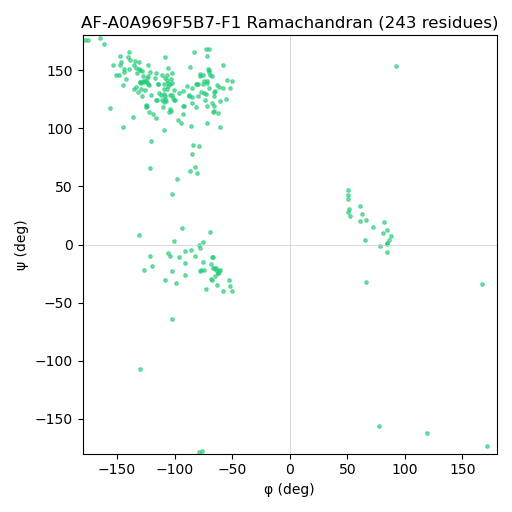. PRO A 1 217 ? 25.904 -20.332 -32.325 1.00 82.75 217 PRO A C 1
ATOM 1667 O O . PRO A 1 217 ? 25.970 -20.819 -31.198 1.00 82.75 217 PRO A O 1
ATOM 1670 N N . GLN A 1 218 ? 25.514 -19.066 -32.510 1.00 79.81 218 GLN A N 1
ATOM 1671 C CA . GLN A 1 218 ? 25.179 -18.160 -31.411 1.00 79.81 218 GLN A CA 1
ATOM 1672 C C . GLN A 1 218 ? 23.933 -18.608 -30.628 1.00 79.81 218 GLN A C 1
ATOM 1674 O O . GLN A 1 218 ? 23.839 -18.344 -29.429 1.00 79.81 218 GLN A O 1
ATOM 1679 N N . SER A 1 219 ? 23.005 -19.335 -31.262 1.00 79.56 219 SER A N 1
ATOM 1680 C CA . SER A 1 219 ? 21.792 -19.848 -30.608 1.00 79.56 219 SER A CA 1
ATOM 1681 C C . SER A 1 219 ? 22.077 -20.942 -29.577 1.00 79.56 219 SER A C 1
ATOM 1683 O O . SER A 1 219 ? 21.221 -21.222 -28.741 1.00 79.56 219 SER A O 1
ATOM 1685 N N . TYR A 1 220 ? 23.265 -21.556 -29.609 1.00 82.75 220 TYR A N 1
ATOM 1686 C CA . TYR A 1 220 ? 23.669 -22.546 -28.609 1.00 82.75 220 TYR A CA 1
ATOM 1687 C C . TYR A 1 220 ? 24.047 -21.901 -27.268 1.00 82.75 220 TYR A C 1
ATOM 1689 O O . TYR A 1 220 ? 24.058 -22.581 -26.240 1.00 82.75 220 TYR A O 1
ATOM 1697 N N . ASN A 1 221 ? 24.279 -20.582 -27.228 1.00 85.69 221 ASN A N 1
ATOM 1698 C CA . ASN A 1 221 ? 24.385 -19.854 -25.968 1.00 85.69 221 ASN A CA 1
ATOM 1699 C C . ASN A 1 221 ? 22.987 -19.574 -25.389 1.00 85.69 221 ASN A C 1
ATOM 1701 O O . ASN A 1 221 ? 22.416 -18.492 -25.550 1.00 85.69 221 ASN A O 1
ATOM 1705 N N . ARG A 1 222 ? 22.465 -20.560 -24.656 1.00 84.62 222 ARG A N 1
ATOM 1706 C CA . ARG A 1 222 ? 21.116 -20.564 -24.060 1.00 84.62 222 ARG A CA 1
ATOM 1707 C C . ARG A 1 222 ? 20.910 -19.517 -22.956 1.00 84.62 222 ARG A C 1
ATOM 1709 O O . ARG A 1 222 ? 19.774 -19.282 -22.551 1.00 84.62 222 ARG A O 1
ATOM 1716 N N . TYR A 1 223 ? 21.976 -18.875 -22.480 1.00 86.38 223 TYR A N 1
ATOM 1717 C CA . TYR A 1 223 ? 21.912 -17.785 -21.500 1.00 86.38 223 TYR A CA 1
ATOM 1718 C C . TYR A 1 223 ? 21.934 -16.397 -22.147 1.00 86.38 223 TYR A C 1
ATOM 1720 O O . TYR A 1 223 ? 21.709 -15.402 -21.456 1.00 86.38 223 TYR A O 1
ATOM 1728 N N . SER A 1 224 ? 22.229 -16.311 -23.447 1.00 84.25 224 SER A N 1
ATOM 1729 C CA . SER A 1 224 ? 22.423 -15.031 -24.122 1.00 84.25 224 SER A CA 1
ATOM 1730 C C . SER A 1 224 ? 21.153 -14.182 -24.122 1.00 84.25 224 SER A C 1
ATOM 1732 O O . SER A 1 224 ? 20.047 -14.663 -24.371 1.00 84.25 224 SER A O 1
ATOM 1734 N N . TYR A 1 225 ? 21.328 -12.891 -23.851 1.00 81.06 225 TYR A N 1
ATOM 1735 C CA . TYR A 1 225 ? 20.283 -11.897 -24.025 1.00 81.06 225 TYR A CA 1
ATOM 1736 C C . TYR A 1 225 ? 20.391 -11.306 -25.425 1.00 81.06 225 TYR A C 1
ATOM 1738 O O . TYR A 1 225 ? 21.425 -10.741 -25.786 1.00 81.06 225 TYR A O 1
ATOM 1746 N N . VAL A 1 226 ? 19.333 -11.475 -26.221 1.00 77.94 226 VAL A N 1
ATOM 1747 C CA . VAL A 1 226 ? 19.135 -10.763 -27.490 1.00 77.94 226 VAL A CA 1
ATOM 1748 C C . VAL A 1 226 ? 20.354 -10.836 -28.434 1.00 77.94 226 VAL A C 1
ATOM 1750 O O . VAL A 1 226 ? 20.788 -9.842 -29.013 1.00 77.94 226 VAL A O 1
ATOM 1753 N N . ARG A 1 227 ? 20.981 -12.015 -28.553 1.00 78.44 227 ARG A N 1
ATOM 1754 C CA . ARG A 1 227 ? 22.186 -12.214 -29.388 1.00 78.44 227 ARG A CA 1
ATOM 1755 C C . ARG A 1 227 ? 23.307 -11.187 -29.132 1.00 78.44 227 ARG A C 1
ATOM 1757 O O . ARG A 1 227 ? 24.102 -10.919 -30.024 1.00 78.44 227 ARG A O 1
ATOM 1764 N N . ILE A 1 228 ? 23.396 -10.633 -27.918 1.00 78.25 228 ILE A N 1
ATOM 1765 C CA . ILE A 1 228 ? 24.413 -9.641 -27.526 1.00 78.25 228 ILE A CA 1
ATOM 1766 C C . ILE A 1 228 ? 24.257 -8.298 -28.287 1.00 78.25 228 ILE A C 1
ATOM 1768 O O . ILE A 1 228 ? 25.171 -7.482 -28.330 1.00 78.25 228 ILE A O 1
ATOM 1772 N N . HIS A 1 229 ? 23.070 -8.007 -28.834 1.00 77.38 229 HIS A N 1
ATOM 1773 C CA . HIS A 1 229 ? 22.755 -6.735 -29.504 1.00 77.38 229 HIS A CA 1
ATOM 1774 C C . HIS A 1 229 ? 21.570 -6.011 -28.837 1.00 77.38 229 HIS A C 1
ATOM 1776 O O . HIS A 1 229 ? 20.516 -5.843 -29.447 1.00 77.38 229 HIS A O 1
ATOM 1782 N N . PRO A 1 230 ? 21.708 -5.550 -27.583 1.00 74.75 230 PRO A N 1
ATOM 1783 C CA . PRO A 1 230 ? 20.570 -5.108 -26.777 1.00 74.75 230 PRO A CA 1
ATOM 1784 C C . PRO A 1 230 ? 20.042 -3.699 -27.120 1.00 74.75 230 PRO A C 1
ATOM 1786 O O . PRO A 1 230 ? 19.068 -3.257 -26.525 1.00 74.75 230 PRO A O 1
ATOM 1789 N N . LEU A 1 231 ? 20.680 -2.979 -28.052 1.00 70.69 231 LEU A N 1
ATOM 1790 C CA . LEU A 1 231 ? 20.270 -1.626 -28.464 1.00 70.69 231 LEU A CA 1
ATOM 1791 C C . LEU A 1 231 ? 19.286 -1.615 -29.643 1.00 70.69 231 LEU A C 1
ATOM 1793 O O . LEU A 1 231 ? 18.532 -0.656 -29.805 1.00 70.69 231 LEU A O 1
ATOM 1797 N N . THR A 1 232 ? 19.330 -2.653 -30.480 1.00 66.62 232 THR A N 1
ATOM 1798 C CA . THR A 1 232 ? 18.588 -2.745 -31.752 1.00 66.62 232 THR A CA 1
ATOM 1799 C C . THR A 1 232 ? 17.621 -3.917 -31.793 1.00 66.62 232 THR A C 1
ATOM 1801 O O . THR A 1 232 ? 16.721 -3.958 -32.626 1.00 66.62 232 THR A O 1
ATOM 1804 N N . LEU A 1 233 ? 17.811 -4.889 -30.909 1.00 62.62 233 LEU A N 1
ATOM 1805 C CA . LEU A 1 233 ? 16.986 -6.072 -30.835 1.00 62.62 233 LEU A CA 1
ATOM 1806 C C . LEU A 1 233 ? 16.260 -6.092 -29.488 1.00 62.62 233 LEU A C 1
ATOM 1808 O O . LEU A 1 233 ? 16.788 -5.664 -28.461 1.00 62.62 233 LEU A O 1
ATOM 1812 N N . LEU A 1 234 ? 15.050 -6.642 -29.491 1.00 66.62 234 LEU A N 1
ATOM 1813 C CA . LEU A 1 234 ? 14.235 -6.805 -28.292 1.00 66.62 234 LEU A CA 1
ATOM 1814 C C . LEU A 1 234 ? 13.790 -8.254 -28.162 1.00 66.62 234 LEU A C 1
ATOM 1816 O O . LEU A 1 234 ? 13.493 -8.940 -29.139 1.00 66.62 234 LEU A O 1
ATOM 1820 N N . THR A 1 235 ? 13.712 -8.721 -26.921 1.00 54.69 235 THR A N 1
ATOM 1821 C CA . THR A 1 235 ? 13.044 -9.974 -26.576 1.00 54.69 235 THR A CA 1
ATOM 1822 C C . THR A 1 235 ? 11.866 -9.647 -25.670 1.00 54.69 235 THR A C 1
ATOM 1824 O O . THR A 1 235 ? 12.053 -9.258 -24.524 1.00 54.69 235 THR A O 1
ATOM 1827 N N . ARG A 1 236 ? 10.633 -9.784 -26.173 1.00 57.47 236 ARG A N 1
ATOM 1828 C CA . ARG A 1 236 ? 9.421 -9.519 -25.371 1.00 57.47 236 ARG A CA 1
ATOM 1829 C C . ARG A 1 236 ? 9.087 -10.661 -24.405 1.00 57.47 236 ARG A C 1
ATOM 1831 O O . ARG A 1 236 ? 8.393 -10.437 -23.413 1.00 57.47 236 ARG A O 1
ATOM 1838 N N . ARG A 1 237 ? 9.572 -11.875 -24.691 1.00 57.19 237 ARG A N 1
ATOM 1839 C CA . ARG A 1 237 ? 9.373 -13.102 -23.905 1.00 57.19 237 ARG A CA 1
ATOM 1840 C C . ARG A 1 237 ? 10.625 -13.964 -23.958 1.00 57.19 237 ARG A C 1
ATOM 1842 O O . ARG A 1 237 ? 11.180 -14.158 -25.031 1.00 57.19 237 ARG A O 1
ATOM 1849 N N . ALA A 1 238 ? 11.032 -14.537 -22.830 1.00 55.56 238 ALA A N 1
ATOM 1850 C CA . ALA A 1 238 ? 12.292 -15.272 -22.724 1.00 55.56 238 ALA A CA 1
ATOM 1851 C C . ALA A 1 238 ? 12.359 -16.622 -23.476 1.00 55.56 238 ALA A C 1
ATOM 1853 O O . ALA A 1 238 ? 13.285 -17.378 -23.203 1.00 55.56 238 ALA A O 1
ATOM 1854 N N . ILE A 1 239 ? 11.401 -16.966 -24.347 1.00 53.62 239 ILE A N 1
ATOM 1855 C CA . ILE A 1 239 ? 11.379 -18.233 -25.117 1.00 53.62 239 ILE A CA 1
ATOM 1856 C C . ILE A 1 239 ? 11.112 -17.985 -26.627 1.00 53.62 239 ILE A C 1
ATOM 1858 O O . ILE A 1 239 ? 10.906 -18.918 -27.393 1.00 53.62 239 ILE A O 1
ATOM 1862 N N . GLU A 1 240 ? 11.104 -16.737 -27.109 1.00 53.66 240 GLU A N 1
ATOM 1863 C CA . GLU A 1 240 ? 10.763 -16.438 -28.514 1.00 53.66 240 GLU A CA 1
ATOM 1864 C C . GLU A 1 240 ? 11.968 -16.006 -29.364 1.00 53.66 240 GLU A C 1
ATOM 1866 O O . GLU A 1 240 ? 13.014 -15.592 -28.859 1.00 53.66 240 GLU A O 1
ATOM 1871 N N . ASN A 1 241 ? 11.799 -16.096 -30.688 1.00 54.62 241 ASN A N 1
ATOM 1872 C CA . ASN A 1 241 ? 12.753 -15.581 -31.664 1.00 54.62 241 ASN A CA 1
ATOM 1873 C C . ASN A 1 241 ? 12.983 -14.077 -31.459 1.00 54.62 241 ASN A C 1
ATOM 1875 O O . ASN A 1 241 ? 12.042 -13.302 -31.309 1.00 54.62 241 ASN A O 1
ATOM 1879 N N . VAL A 1 242 ? 14.251 -13.669 -31.495 1.00 57.38 242 VAL A N 1
ATOM 1880 C CA . VAL A 1 242 ? 14.660 -12.265 -31.397 1.00 57.38 242 VAL A CA 1
ATOM 1881 C C . VAL A 1 242 ? 14.172 -11.500 -32.628 1.00 57.38 242 VAL A C 1
ATOM 1883 O O . VAL A 1 242 ? 14.449 -11.912 -33.756 1.00 57.38 242 VAL A O 1
ATOM 1886 N N . THR A 1 243 ? 13.472 -10.387 -32.416 1.00 53.97 243 THR A N 1
ATOM 1887 C CA . THR A 1 243 ? 12.913 -9.549 -33.485 1.00 53.97 243 THR A CA 1
ATOM 1888 C C . THR A 1 243 ? 13.671 -8.230 -33.608 1.00 53.97 243 THR A C 1
ATOM 1890 O O . THR A 1 243 ? 14.069 -7.648 -32.596 1.00 53.97 243 THR A O 1
ATOM 1893 N N . TRP A 1 244 ? 13.837 -7.756 -34.844 1.00 42.84 244 TRP A N 1
ATOM 1894 C CA . TRP A 1 244 ? 14.288 -6.393 -35.142 1.00 42.84 244 TRP A CA 1
ATOM 1895 C C . TRP A 1 244 ? 13.196 -5.379 -34.787 1.00 42.84 244 TRP A C 1
ATOM 1897 O O . TRP A 1 244 ? 12.009 -5.710 -34.872 1.00 42.84 244 TRP A O 1
ATOM 1907 N N . ILE A 1 245 ? 13.605 -4.175 -34.385 1.00 52.16 245 ILE A N 1
ATOM 1908 C CA . ILE A 1 245 ? 12.732 -3.017 -34.148 1.00 52.16 245 ILE A CA 1
ATOM 1909 C C . ILE A 1 245 ? 13.126 -1.910 -35.117 1.00 52.16 245 ILE A C 1
ATOM 1911 O O . ILE A 1 245 ? 14.351 -1.741 -35.319 1.00 52.16 245 ILE A O 1
#

Radius of gyration: 29.28 Å; Cα contacts (8 Å, |Δi|>4): 545; chains: 1; bounding box: 53×49×80 Å

Sequence (245 aa):
MITVTPNTNYDLYALVRGEIDGDGSIGYYQLRAYYYDSGGQYISYQTAVSRAEGTLTPAWEEGGGQVTTPVNAATLRVYIYNYNSSGWTAVDNVRLSKTTDSTIKRSSYGIAGQVVATRVSGDPVSGNNGLSYFYSDHLGSSSALQKPDGSVAYTWHLPFGGYRPGSAHTQTGNGRDFTGQRENMELGLLYYNARYYVPGLGRFASPDSIIPNPTNPQSYNRYSYVRIHPLTLLTRRAIENVTWI

Solvent-accessible surface area (backbone atoms only — not comparable to full-atom values): 13746 Å² total; per-residue (Å²): 122,48,79,49,61,47,73,35,51,28,36,37,38,27,35,38,26,19,46,70,51,69,92,89,59,47,34,35,44,34,40,31,42,38,32,16,30,86,87,66,47,81,73,53,70,48,72,30,30,73,50,59,65,88,68,58,37,81,56,81,38,83,48,47,28,71,41,69,37,51,82,66,24,35,26,34,45,82,46,78,47,77,51,58,77,36,63,50,76,51,77,45,77,76,44,77,43,74,52,79,82,51,68,63,45,74,48,79,42,67,57,98,90,42,71,41,30,29,38,31,41,49,48,92,54,66,77,64,34,39,59,27,41,47,40,60,50,98,70,42,20,50,36,33,40,34,40,50,85,69,52,72,44,44,30,45,66,40,72,52,53,29,75,40,91,90,40,45,85,74,62,88,70,78,46,42,32,61,61,53,27,36,54,43,76,94,77,56,31,33,46,30,91,79,40,43,32,32,28,90,75,49,25,38,80,51,69,40,97,64,64,85,42,86,90,42,78,71,37,72,49,38,33,60,41,49,88,80,39,54,86,59,32,50,66,90,40,60,87,61,79,73,41,83,116

pLDDT: mean 83.09, std 10.86, range [42.84, 97.5]

Nearest PDB structures (foldseek):
  8r51-assembly1_A  TM=5.286E-01  e=7.997E-05  Mus musculus
  8r50-assembly1_A  TM=6.287E-01  e=5.172E-04  Mus musculus
  7bam-assembly1_B  TM=5.212E-01  e=8.897E-05  Homo sapiens
  8r54-assembly1_A  TM=6.272E-01  e=5.754E-04  Mus musculus
  7ban-assembly1_A  TM=4.832E-01  e=4.948E-05  Homo sapiens

Foldseek 3Di:
DAFDDAQFKKWWKWWKAWDADDDPKWKKKWKKKWFAAPVRHTDDMDTQFIDGGPPHHNDTDMTGHMDTHHPRGGDIDIDMDIDTPGIDMDIGDTDMGGPLPQPWDKDFDDDPPATFKIATGSDPPPQLHGMKGFDADPLRFTAWIQTRVRDIFGWDADLLRHTDPPHDPPCRHQCAGPSRFHADPVQRWTDQPPFIARSVVQWTPDFAPDQADPVDPLSVRRTHDLSPRSPFWDDSHSHDDIDGD